Protein AF-A0A800C818-F1 (afdb_monomer)

Foldseek 3Di:
DLQVLLCVQQVDDPPDDSVVLWALPVQADQQPLAAQARGQNGWANNQRNDNVRGGTFPPDQCQWPLNVLVVLVFFFFFFAAPADGPDSNYVDTRRSNPGQQVNRVCSQAAQPHWDDDPVVRGTDDHFHQCCDLLHVRFPDLVQQVWFDPPDDNVRGRRHHYRPVLFADPPDAQECVRGDCDHNHAGQDQHNVSQACPPVRRTQCRVVSSVCSTTVDPDCPPVVLPDDPVQFDPDVVDGDHPCVQDDGPHQDRPRDDPDDDDD

Mean predicted aligned error: 8.57 Å

Sequence (262 aa):
DISTFITDTWGYTADSNPCTACHNPHSAERDSHADGDRGWPVSLPSGHTDTSTWRLWGDVAEERMKQYITDQGGTYQAPNADSGYEPDGSATQDGSNLTDYVTFCTDCHNSANTIYSNVLGRNLCTIDWDSEKHGGGAASDGAGNDLVSPYQDAQCGSYVLACTDCHEPHGSPNNFLVRKKVNNGTVAVTDNGGGAGPSGKHDREWLYLCGKCHSNLVNPHHSSGLGCGSCHIGDPMYRNCMDCHYHGNSDVDGVPYGEALF

Radius of gyration: 19.2 Å; Cα contacts (8 Å, |Δi|>4): 454; chains: 1; bounding box: 54×42×44 Å

pLDDT: mean 78.04, std 14.88, range [21.75, 96.62]

Secondary structure (DSSP, 8-state):
-HHHHHHHHH---TT--GGGGT--TTTPPP---BTTB----EE-GGGGG-TTS--EESSSGGGBHHHHHHHHT-B--PPB-SSSBTTT--S--SSTTSB-HHHHHHTTSSSS---EETTTTEEPPP--GGG-TTTTS---GGGTTTB-TTS-GGGTTTB---HHHHB-TTT-SSTT-B-SEETTEE----TTS-S-TTTT-TT-HHHHHHTTTBS--S-TTTTTT--HHHHEEETTEE--GGGTSSTT--S--SS-SS----

Structure (mmCIF, N/CA/C/O backbone):
data_AF-A0A800C818-F1
#
_entry.id   AF-A0A800C818-F1
#
loop_
_atom_site.group_PDB
_atom_site.id
_atom_site.type_symbol
_atom_site.label_atom_id
_atom_site.label_alt_id
_atom_site.label_comp_id
_atom_site.label_asym_id
_atom_site.label_entity_id
_atom_site.label_seq_id
_atom_site.pdbx_PDB_ins_code
_atom_site.Cartn_x
_atom_site.Cartn_y
_atom_site.Cartn_z
_atom_site.occupancy
_atom_site.B_iso_or_equiv
_atom_site.auth_seq_id
_atom_site.auth_comp_id
_atom_site.auth_asym_id
_atom_site.auth_atom_id
_atom_site.pdbx_PDB_model_num
ATOM 1 N N . ASP A 1 1 ? -7.017 -20.829 -4.910 1.00 80.06 1 ASP A N 1
ATOM 2 C CA . ASP A 1 1 ? -7.769 -19.635 -5.327 1.00 80.06 1 ASP A CA 1
ATOM 3 C C . ASP A 1 1 ? -7.993 -18.742 -4.120 1.00 80.06 1 ASP A C 1
ATOM 5 O O . ASP A 1 1 ? -8.084 -19.293 -3.025 1.00 80.06 1 ASP A O 1
ATOM 9 N N . ILE A 1 2 ? -8.106 -17.420 -4.289 1.00 77.94 2 ILE A N 1
ATOM 10 C CA . ILE A 1 2 ? -8.381 -16.512 -3.161 1.00 77.94 2 ILE A CA 1
ATOM 11 C C . ILE A 1 2 ? -9.707 -16.868 -2.483 1.00 77.94 2 ILE A C 1
ATOM 13 O O . ILE A 1 2 ? -9.750 -16.952 -1.263 1.00 77.94 2 ILE A O 1
ATOM 17 N N . SER A 1 3 ? -10.745 -17.214 -3.253 1.00 79.06 3 SER A N 1
ATOM 18 C CA . SER A 1 3 ? -12.030 -17.667 -2.711 1.00 79.06 3 SER A CA 1
ATOM 19 C C . SER A 1 3 ? -11.902 -18.937 -1.866 1.00 79.06 3 SER A C 1
ATOM 21 O O . SER A 1 3 ? -12.549 -19.052 -0.830 1.00 79.06 3 SER A O 1
ATOM 23 N N . THR A 1 4 ? -11.041 -19.877 -2.266 1.00 82.62 4 THR A N 1
ATOM 24 C CA . THR A 1 4 ? -10.742 -21.075 -1.462 1.00 82.62 4 THR A CA 1
ATOM 25 C C . THR A 1 4 ? -10.011 -20.702 -0.179 1.00 82.62 4 THR A C 1
ATOM 27 O O . THR A 1 4 ? -10.423 -21.121 0.894 1.00 82.62 4 THR A O 1
ATOM 30 N N . PHE A 1 5 ? -8.975 -19.864 -0.281 1.00 83.75 5 PHE A N 1
ATOM 31 C CA . PHE A 1 5 ? -8.192 -19.429 0.874 1.00 83.75 5 PHE A CA 1
ATOM 32 C C . PHE A 1 5 ? -9.078 -18.765 1.936 1.00 83.75 5 PHE A C 1
ATOM 34 O O . PHE A 1 5 ? -9.035 -19.156 3.099 1.00 83.75 5 PHE A O 1
ATOM 41 N N . ILE A 1 6 ? -9.938 -17.821 1.545 1.00 80.00 6 ILE A N 1
ATOM 42 C CA . ILE A 1 6 ? -10.819 -17.135 2.501 1.00 80.00 6 ILE A CA 1
ATOM 43 C C . ILE A 1 6 ? -11.883 -18.082 3.080 1.00 80.00 6 ILE A C 1
ATOM 45 O O . ILE A 1 6 ? -12.195 -17.995 4.264 1.00 80.00 6 ILE A O 1
ATOM 49 N N . THR A 1 7 ? -12.402 -19.023 2.282 1.00 80.38 7 THR A N 1
ATOM 50 C CA . THR A 1 7 ? -13.375 -20.040 2.726 1.00 80.38 7 THR A CA 1
ATOM 51 C C . THR A 1 7 ? -12.793 -20.919 3.822 1.00 80.38 7 THR A C 1
ATOM 53 O O . THR A 1 7 ? -13.391 -21.050 4.889 1.00 80.38 7 THR A O 1
ATOM 56 N N . ASP A 1 8 ? -11.601 -21.461 3.585 1.00 81.00 8 ASP A N 1
ATOM 57 C CA . ASP A 1 8 ? -10.948 -22.379 4.514 1.00 81.00 8 ASP A CA 1
ATOM 58 C C . ASP A 1 8 ? -10.450 -21.663 5.780 1.00 81.00 8 ASP A C 1
ATOM 60 O O . ASP A 1 8 ? -10.399 -22.270 6.850 1.00 81.00 8 ASP A O 1
ATOM 64 N N . THR A 1 9 ? -10.108 -20.373 5.676 1.00 76.56 9 THR A N 1
ATOM 65 C CA . THR A 1 9 ? -9.526 -19.603 6.788 1.00 76.56 9 THR A CA 1
ATOM 66 C C . THR A 1 9 ? -10.590 -18.957 7.679 1.00 76.56 9 THR A C 1
ATOM 68 O O . THR A 1 9 ? -10.473 -18.999 8.903 1.00 76.56 9 THR A O 1
ATOM 71 N N . TRP A 1 10 ? -11.638 -18.373 7.090 1.00 77.19 10 TRP A N 1
ATOM 72 C CA . TRP A 1 10 ? -12.614 -17.543 7.815 1.00 77.19 10 TRP A CA 1
ATOM 73 C C . TRP A 1 10 ? -14.061 -18.019 7.677 1.00 77.19 10 TRP A C 1
ATOM 75 O O . 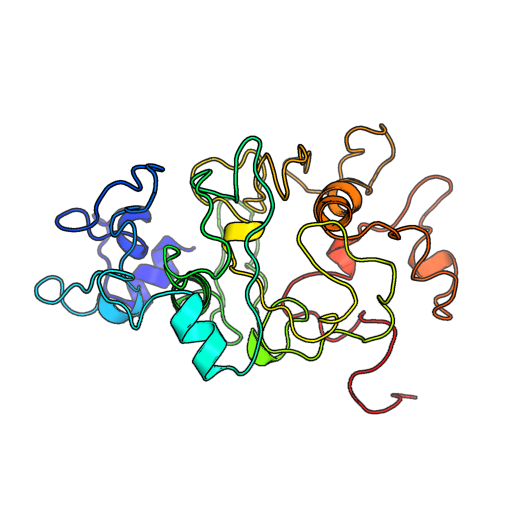TRP A 1 10 ? -14.976 -17.347 8.142 1.00 77.19 10 TRP A O 1
ATOM 85 N N . GLY A 1 11 ? -14.289 -19.189 7.075 1.00 71.06 11 GLY A N 1
ATOM 86 C CA . GLY A 1 11 ? -15.616 -19.805 7.024 1.00 71.06 11 GLY A CA 1
ATOM 87 C C . GLY A 1 11 ? -16.572 -19.149 6.028 1.00 71.06 11 GLY A C 1
ATOM 88 O O . GLY A 1 11 ? -17.790 -19.223 6.201 1.00 71.06 11 GLY A O 1
ATOM 89 N N . TYR A 1 12 ? -16.036 -18.515 4.983 1.00 75.25 12 TYR A N 1
ATOM 90 C CA . TYR A 1 12 ? -16.846 -18.012 3.877 1.00 75.25 12 TYR A CA 1
ATOM 91 C C . TYR A 1 12 ? -17.610 -19.140 3.173 1.00 75.25 12 TYR A C 1
ATOM 93 O O . TYR A 1 12 ? -17.165 -20.282 3.108 1.00 75.25 12 TYR A O 1
ATOM 101 N N . THR A 1 13 ? -18.795 -18.827 2.656 1.00 71.62 13 THR A N 1
ATOM 102 C CA . THR A 1 13 ? -19.655 -19.806 1.974 1.00 71.62 13 THR A CA 1
ATOM 103 C C . THR A 1 13 ? -19.543 -19.663 0.460 1.00 71.62 13 THR A C 1
ATOM 105 O O . THR A 1 13 ? -19.017 -18.672 -0.042 1.00 71.62 13 THR A O 1
ATOM 108 N N . ALA A 1 14 ? -20.101 -20.614 -0.293 1.00 70.62 14 ALA A N 1
ATOM 109 C CA . ALA A 1 14 ? -20.191 -20.498 -1.751 1.00 70.62 14 ALA A CA 1
ATOM 110 C C . ALA A 1 14 ? -21.003 -19.270 -2.221 1.00 70.62 14 ALA A C 1
ATOM 112 O O . ALA A 1 14 ? -20.828 -18.829 -3.354 1.00 70.62 14 ALA A O 1
ATOM 113 N N . ASP A 1 15 ? -21.854 -18.711 -1.353 1.00 71.06 15 ASP A N 1
ATOM 114 C CA . ASP A 1 15 ? -22.639 -17.502 -1.625 1.00 71.06 15 ASP A CA 1
ATOM 115 C C . ASP A 1 15 ? -21.875 -16.207 -1.286 1.00 71.06 15 ASP A C 1
ATOM 117 O O . ASP A 1 15 ? -22.369 -15.100 -1.510 1.00 71.06 15 ASP A O 1
ATOM 121 N N . SER A 1 16 ? -20.666 -16.318 -0.732 1.00 74.19 16 SER A N 1
ATOM 122 C CA . SER A 1 16 ? -19.841 -15.179 -0.349 1.00 74.19 16 SER A CA 1
ATOM 123 C C . SER A 1 16 ? -19.053 -14.621 -1.537 1.00 74.19 16 SER A C 1
ATOM 125 O O . SER A 1 16 ? -18.428 -15.349 -2.305 1.00 74.19 16 SER A O 1
ATOM 127 N N . ASN A 1 17 ? -19.059 -13.297 -1.680 1.00 76.38 17 ASN A N 1
ATOM 128 C CA . ASN A 1 17 ? -18.280 -12.585 -2.693 1.00 76.38 17 ASN A CA 1
ATOM 129 C C . ASN A 1 17 ? -16.863 -12.314 -2.151 1.00 76.38 17 ASN A C 1
ATOM 131 O O . ASN A 1 17 ? -16.764 -11.851 -1.023 1.00 76.38 17 ASN A O 1
ATOM 135 N N . PRO A 1 18 ? -15.773 -12.489 -2.921 1.00 76.69 18 PRO A N 1
ATOM 136 C CA . PRO A 1 18 ? -14.425 -12.075 -2.515 1.00 76.69 18 PRO A CA 1
ATOM 137 C C . PRO A 1 18 ? -14.318 -10.679 -1.883 1.00 76.69 18 PRO A C 1
ATOM 139 O O . PRO A 1 18 ? -13.493 -10.485 -0.998 1.00 76.69 18 PRO A O 1
ATOM 142 N N . CYS A 1 19 ? -15.172 -9.720 -2.265 1.00 82.00 19 CYS A N 1
ATOM 143 C CA . CYS A 1 19 ? -15.205 -8.401 -1.625 1.00 82.00 19 CYS A CA 1
ATOM 144 C C . CYS A 1 19 ? -15.497 -8.467 -0.119 1.00 82.00 19 CYS A C 1
ATOM 146 O O . CYS A 1 19 ? -15.008 -7.620 0.623 1.00 82.00 19 CYS A O 1
ATOM 148 N N . THR A 1 20 ? -16.268 -9.451 0.355 1.00 81.50 20 THR A N 1
ATOM 149 C CA . THR A 1 20 ? -16.597 -9.554 1.780 1.00 81.50 20 THR A CA 1
ATOM 150 C C . THR A 1 20 ? -15.386 -9.908 2.631 1.00 81.50 20 THR A C 1
ATOM 152 O O . THR A 1 20 ? -15.346 -9.514 3.786 1.00 81.50 20 THR A O 1
ATOM 155 N N . ALA A 1 21 ? -14.355 -10.533 2.046 1.00 80.88 21 ALA A N 1
ATOM 156 C CA . ALA A 1 21 ? -13.085 -10.784 2.732 1.00 80.88 21 ALA A CA 1
ATOM 157 C C . ALA A 1 21 ? -12.386 -9.498 3.193 1.00 80.88 21 ALA A C 1
ATOM 159 O O . ALA A 1 21 ? -11.647 -9.523 4.168 1.00 80.88 21 ALA A O 1
ATOM 160 N N . CYS A 1 22 ? -12.636 -8.379 2.514 1.00 85.88 22 CYS A N 1
ATOM 161 C CA . CYS A 1 22 ? -12.042 -7.082 2.831 1.00 85.88 22 CYS A CA 1
ATOM 162 C C . CYS A 1 22 ? -13.053 -6.104 3.445 1.00 85.88 22 CYS A C 1
ATOM 164 O O . CYS A 1 22 ? -12.663 -5.164 4.137 1.00 85.88 22 CYS A O 1
ATOM 166 N N . HIS A 1 23 ? -14.347 -6.312 3.188 1.00 86.75 23 HIS A N 1
ATOM 167 C CA . HIS A 1 23 ? -15.412 -5.363 3.491 1.00 86.75 23 HIS A CA 1
ATOM 168 C C . HIS A 1 23 ? -16.566 -6.024 4.239 1.00 86.75 23 HIS A C 1
ATOM 170 O O . HIS A 1 23 ? -17.157 -6.989 3.759 1.00 86.75 23 HIS A O 1
ATOM 176 N N . ASN A 1 24 ? -16.999 -5.409 5.334 1.00 84.00 24 ASN A N 1
ATOM 177 C CA . ASN A 1 24 ? -18.297 -5.703 5.923 1.00 84.00 24 ASN A CA 1
ATOM 178 C C . ASN A 1 24 ? -19.397 -4.968 5.116 1.00 84.00 24 ASN A C 1
ATOM 180 O O . ASN A 1 24 ? -19.527 -3.757 5.258 1.00 84.00 24 ASN A O 1
ATOM 184 N N . PRO A 1 25 ? -20.234 -5.641 4.303 1.00 78.38 25 PRO A N 1
ATOM 185 C CA . PRO A 1 25 ? -21.258 -5.004 3.475 1.00 78.38 25 PRO A CA 1
ATOM 186 C C . PRO A 1 25 ? -22.381 -4.314 4.269 1.00 78.38 25 PRO A C 1
ATOM 188 O O . PRO A 1 25 ? -23.174 -3.594 3.666 1.00 78.38 25 PRO A O 1
ATOM 191 N N . HIS A 1 26 ? -22.488 -4.535 5.584 1.00 77.50 26 HIS A N 1
ATOM 192 C CA . HIS A 1 26 ? -23.482 -3.872 6.433 1.00 77.50 26 HIS A CA 1
ATOM 193 C C . HIS A 1 26 ? -22.940 -2.640 7.163 1.00 77.50 26 HIS A C 1
ATOM 195 O O . HIS A 1 26 ? -23.738 -1.788 7.550 1.00 77.50 26 HIS A O 1
ATOM 201 N N . SER A 1 27 ? -21.622 -2.555 7.357 1.00 80.31 27 SER A N 1
ATOM 202 C CA . SER A 1 27 ? -21.014 -1.542 8.228 1.00 80.31 27 SER A CA 1
ATOM 203 C C . SER A 1 27 ? -19.870 -0.767 7.583 1.00 80.31 27 SER A C 1
ATOM 205 O O . SER A 1 27 ? -19.582 0.332 8.037 1.00 80.31 27 SER A O 1
ATOM 207 N N . ALA A 1 28 ? -19.193 -1.327 6.576 1.00 83.25 28 ALA A N 1
ATOM 208 C CA . ALA A 1 28 ? -18.096 -0.641 5.910 1.00 83.25 28 ALA A CA 1
ATOM 209 C C . ALA A 1 28 ? -18.639 0.585 5.181 1.00 83.25 28 ALA A C 1
ATOM 211 O O . ALA A 1 28 ? -19.633 0.521 4.449 1.00 83.25 28 ALA A O 1
ATOM 212 N N . GLU A 1 29 ? -17.975 1.707 5.394 1.00 81.00 29 GLU A N 1
ATOM 213 C CA . GLU A 1 29 ? -18.366 2.974 4.806 1.00 81.00 29 GLU A CA 1
ATOM 214 C C . GLU A 1 29 ? -17.591 3.214 3.516 1.00 81.00 29 GLU A C 1
ATOM 216 O O . GLU A 1 29 ? -16.516 2.668 3.278 1.00 81.00 29 GLU A O 1
ATOM 221 N N . ARG A 1 30 ? -18.137 4.047 2.636 1.00 76.44 30 ARG A N 1
ATOM 222 C CA . ARG A 1 30 ? -17.385 4.472 1.459 1.00 76.44 30 ARG A CA 1
ATOM 223 C C . ARG A 1 30 ? -16.189 5.315 1.915 1.00 76.44 30 ARG A C 1
ATOM 225 O O . ARG A 1 30 ? -16.390 6.269 2.659 1.00 76.44 30 ARG A O 1
ATOM 232 N N . ASP A 1 31 ? -15.011 5.071 1.335 1.00 75.69 31 ASP A N 1
ATOM 233 C CA . ASP A 1 31 ? -13.938 6.068 1.366 1.00 75.69 31 ASP A CA 1
ATOM 234 C C . ASP A 1 31 ? -14.378 7.303 0.575 1.00 75.69 31 ASP A C 1
ATOM 236 O O . ASP A 1 31 ? -14.519 7.291 -0.658 1.00 75.69 31 ASP A O 1
ATOM 240 N N . SER A 1 32 ? -14.728 8.348 1.318 1.00 66.31 32 SER A N 1
ATOM 241 C CA . SER A 1 32 ? -15.288 9.571 0.763 1.00 66.31 32 SER A CA 1
ATOM 242 C C . SER A 1 32 ? -14.253 10.331 -0.074 1.00 66.31 32 SER A C 1
ATOM 244 O O . SER A 1 32 ? -14.651 11.116 -0.941 1.00 66.31 32 SER A O 1
ATOM 246 N N . HIS A 1 33 ? -12.954 10.076 0.157 1.00 66.12 33 HIS A N 1
ATOM 247 C CA . HIS A 1 33 ? -11.835 10.912 -0.280 1.00 66.12 33 HIS A CA 1
ATOM 248 C C . HIS A 1 33 ? -12.074 12.407 0.007 1.00 66.12 33 HIS A C 1
ATOM 250 O O . HIS A 1 33 ? -11.658 13.265 -0.769 1.00 66.12 33 HIS A O 1
ATOM 256 N N . ALA A 1 34 ? -12.810 12.716 1.078 1.00 63.88 34 ALA A N 1
ATOM 257 C CA . ALA A 1 34 ? -13.030 14.070 1.558 1.00 63.88 34 ALA A CA 1
ATOM 258 C C . ALA A 1 34 ? -12.023 14.407 2.664 1.00 63.88 34 ALA A C 1
ATOM 260 O O . ALA A 1 34 ? -11.611 13.535 3.430 1.00 63.88 34 ALA A O 1
ATOM 261 N N . ASP A 1 35 ? -11.665 15.688 2.757 1.00 62.78 35 ASP A N 1
ATOM 262 C CA . ASP A 1 35 ? -10.691 16.185 3.727 1.00 62.78 35 ASP A CA 1
ATOM 263 C C . ASP A 1 35 ? -11.036 15.758 5.165 1.00 62.78 35 ASP A C 1
ATOM 265 O O . ASP A 1 35 ? -12.041 16.187 5.737 1.00 62.78 35 ASP A O 1
ATOM 269 N N . GLY A 1 36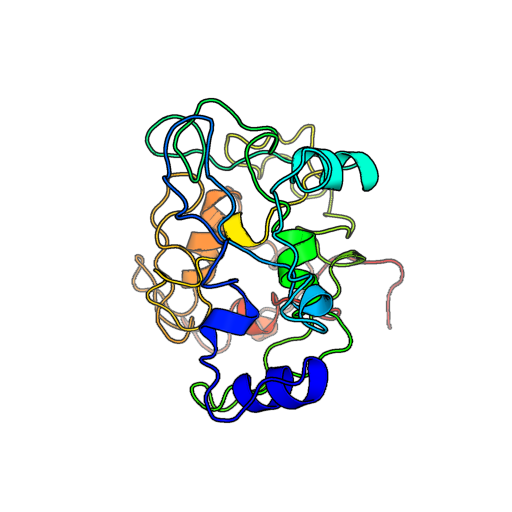 ? -10.157 14.954 5.770 1.00 60.53 36 GLY A N 1
ATOM 270 C CA . GLY A 1 36 ? -10.144 14.678 7.209 1.00 60.53 36 GLY A CA 1
ATOM 271 C C . GLY A 1 36 ? -11.088 13.581 7.713 1.00 60.53 36 GLY A C 1
ATOM 272 O O . GLY A 1 36 ? -10.931 13.175 8.862 1.00 60.53 36 GLY A O 1
ATOM 273 N N . ASP A 1 37 ? -12.004 13.066 6.889 1.00 65.62 37 ASP A N 1
ATOM 274 C CA . ASP A 1 37 ? -12.846 11.913 7.236 1.00 65.62 37 ASP A CA 1
ATOM 275 C C . ASP A 1 37 ? -13.013 10.969 6.042 1.00 65.62 37 ASP A C 1
ATOM 277 O O . ASP A 1 37 ? -13.797 11.197 5.115 1.00 65.62 37 ASP A O 1
ATOM 281 N N . ARG A 1 38 ? -12.240 9.885 6.080 1.00 71.06 38 ARG A N 1
ATOM 282 C CA . ARG A 1 38 ? -12.189 8.864 5.033 1.00 71.06 38 ARG A CA 1
ATOM 283 C C . ARG A 1 38 ? -13.128 7.690 5.303 1.00 71.06 38 ARG A C 1
ATOM 285 O O . ARG A 1 38 ? -13.116 6.732 4.534 1.00 71.06 38 ARG A O 1
ATOM 292 N N . GLY A 1 39 ? -13.944 7.763 6.358 1.00 74.88 39 GLY A N 1
ATOM 293 C CA . GLY A 1 39 ? -14.778 6.652 6.804 1.00 74.88 39 GLY A CA 1
ATOM 294 C C . GLY A 1 39 ? -13.969 5.381 7.079 1.00 74.88 39 GLY A C 1
ATOM 295 O O . GLY A 1 39 ? -12.740 5.402 7.187 1.00 74.88 39 GLY A O 1
ATOM 296 N N . TRP A 1 40 ? -14.679 4.255 7.160 1.00 82.50 40 TRP A N 1
ATOM 297 C CA . TRP A 1 40 ? -14.134 2.945 7.538 1.00 82.50 40 TRP A CA 1
ATOM 298 C C . TRP A 1 40 ? -14.331 1.939 6.404 1.00 82.50 40 TRP A C 1
ATOM 300 O O . TRP A 1 40 ? -15.258 1.123 6.440 1.00 82.50 40 TRP A O 1
ATOM 310 N N . PRO A 1 41 ? -13.508 2.010 5.345 1.00 83.69 41 PRO A N 1
ATOM 311 C CA . PRO A 1 41 ? -13.766 1.239 4.142 1.00 83.69 41 PRO A CA 1
ATOM 312 C C . PRO A 1 41 ? -13.506 -0.245 4.314 1.00 83.69 41 PRO A C 1
ATOM 314 O O . PRO A 1 41 ? -14.011 -1.020 3.514 1.00 83.69 41 PRO A O 1
ATOM 317 N N . VAL A 1 42 ? -12.743 -0.666 5.318 1.00 90.69 42 VAL A N 1
ATOM 318 C CA . VAL A 1 42 ? -12.283 -2.049 5.444 1.00 90.69 42 VAL A CA 1
ATOM 319 C C . VAL A 1 42 ? -12.657 -2.660 6.787 1.00 90.69 42 VAL A C 1
ATOM 321 O O . VAL A 1 42 ? -12.975 -1.976 7.756 1.00 90.69 42 VAL A O 1
ATOM 324 N N . SER A 1 43 ? -12.626 -3.984 6.822 1.00 89.12 43 SER A N 1
ATOM 325 C CA . SER A 1 43 ? -12.812 -4.811 8.013 1.00 89.12 43 SER A CA 1
ATOM 326 C C . SER A 1 43 ? -11.700 -5.846 8.051 1.00 89.12 43 SER A C 1
ATOM 328 O O . SER A 1 43 ? -11.462 -6.482 7.023 1.00 89.12 43 SER A O 1
ATOM 330 N N . LEU A 1 44 ? -11.049 -6.037 9.199 1.00 88.56 44 LEU A N 1
ATOM 331 C CA . LEU A 1 44 ? -9.921 -6.966 9.314 1.00 88.56 44 LEU A CA 1
ATOM 332 C C . LEU A 1 44 ? -10.340 -8.411 9.012 1.00 88.56 44 LEU A C 1
ATOM 334 O O . LEU A 1 44 ? -11.187 -8.918 9.750 1.00 88.56 44 LEU A O 1
ATOM 338 N N . PRO A 1 45 ? -9.738 -9.086 8.017 1.00 83.56 45 PRO A N 1
ATOM 339 C CA . PRO A 1 45 ? -10.087 -10.452 7.620 1.00 83.56 45 PRO A CA 1
ATOM 340 C C . PRO A 1 45 ? -10.124 -11.482 8.767 1.00 83.56 45 PRO A C 1
ATOM 342 O O . PRO A 1 45 ? -11.063 -12.266 8.885 1.00 83.56 45 PRO A O 1
ATOM 345 N N . SER A 1 46 ? -9.164 -11.455 9.688 1.00 82.50 46 SER A N 1
ATOM 346 C CA . SER A 1 46 ? -9.124 -12.317 10.881 1.00 82.50 46 SER A CA 1
ATOM 347 C C . SER A 1 46 ? -10.265 -12.052 11.867 1.00 82.50 46 SER A C 1
ATOM 349 O O . SER A 1 46 ? -10.650 -12.936 12.637 1.00 82.50 46 SER A O 1
ATOM 351 N N . GLY A 1 47 ? -10.871 -10.865 11.815 1.00 80.06 47 GLY A N 1
ATOM 352 C CA . GLY A 1 47 ? -12.056 -10.491 12.586 1.00 80.06 47 GLY A CA 1
ATOM 353 C C . GLY A 1 47 ? -13.367 -11.056 12.031 1.00 80.06 47 GLY A C 1
ATOM 354 O O . GLY A 1 47 ? -14.434 -10.705 12.530 1.00 80.06 47 GLY A O 1
ATOM 355 N N . HIS A 1 48 ? -13.320 -11.889 10.984 1.00 77.88 48 HIS A N 1
ATOM 356 C CA . HIS A 1 48 ? -14.500 -12.353 10.236 1.00 77.88 48 HIS A CA 1
ATOM 357 C C . HIS A 1 48 ? -15.104 -13.661 10.753 1.00 77.88 48 HIS A C 1
ATOM 359 O O . HIS A 1 48 ? -16.064 -14.169 10.184 1.00 77.88 48 HIS A O 1
ATOM 365 N N . THR A 1 49 ? -14.574 -14.194 11.852 1.00 71.38 49 THR A N 1
ATOM 366 C CA . THR A 1 49 ? -15.013 -15.471 12.438 1.00 71.38 49 THR A CA 1
ATOM 367 C C . THR A 1 49 ? -16.458 -15.462 12.950 1.00 71.38 49 THR A C 1
ATOM 369 O O . THR A 1 49 ? -17.089 -16.516 12.999 1.00 71.38 49 THR A O 1
ATOM 372 N N . ASP A 1 50 ? -17.004 -14.292 13.295 1.00 71.50 50 ASP A N 1
ATOM 373 C CA . ASP A 1 50 ? -18.406 -14.121 13.674 1.00 71.50 50 ASP A CA 1
ATOM 374 C C . ASP A 1 50 ? -18.992 -12.864 13.010 1.00 71.50 50 ASP A C 1
ATOM 376 O O . ASP A 1 50 ? -18.630 -11.725 13.310 1.00 71.50 50 ASP A O 1
ATOM 380 N N . THR A 1 51 ? -19.949 -13.088 12.104 1.00 66.81 51 THR A N 1
ATOM 381 C CA . THR A 1 51 ? -20.672 -12.036 11.366 1.00 66.81 51 THR A CA 1
ATOM 382 C C . THR A 1 51 ? -21.437 -11.052 12.259 1.00 66.81 51 THR A C 1
ATOM 384 O O . THR A 1 51 ? -21.779 -9.961 11.805 1.00 66.81 51 THR A O 1
ATOM 387 N N . SER A 1 52 ? -2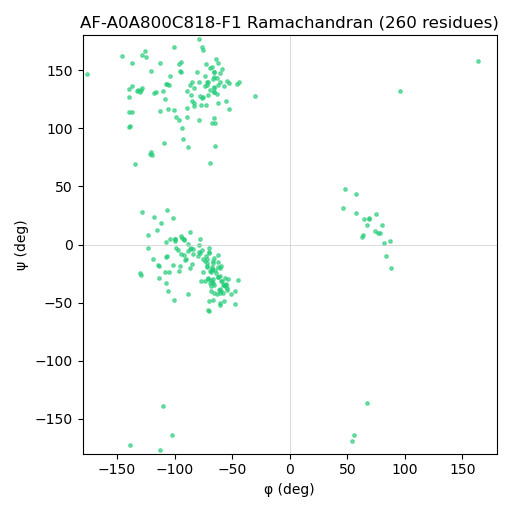1.707 -11.405 13.521 1.00 67.19 52 SER A N 1
ATOM 388 C CA . SER A 1 52 ? -22.331 -10.521 14.511 1.00 67.19 52 SER A CA 1
ATOM 389 C C . SER A 1 52 ? -21.331 -9.611 15.233 1.00 67.19 52 SER A C 1
ATOM 391 O O . SER A 1 52 ? -21.736 -8.593 15.794 1.00 67.19 52 SER A O 1
ATOM 393 N N . THR A 1 53 ? -20.033 -9.927 15.176 1.00 71.62 53 THR A N 1
ATOM 394 C CA . THR A 1 53 ? -18.938 -9.153 15.791 1.00 71.62 53 THR A CA 1
ATOM 395 C C . THR A 1 53 ? -17.958 -8.618 14.753 1.00 71.62 53 THR A C 1
ATOM 397 O O . THR A 1 53 ? -16.784 -8.390 15.043 1.00 71.62 53 THR A O 1
ATOM 400 N N . TRP A 1 54 ? -18.427 -8.474 13.519 1.00 78.44 54 TRP A N 1
ATOM 401 C CA . TRP A 1 54 ? -17.586 -8.223 12.366 1.00 78.44 54 TRP A CA 1
ATOM 402 C C . TRP A 1 54 ? -16.944 -6.833 12.457 1.00 78.44 54 TRP A C 1
ATOM 404 O O . TRP A 1 54 ? -17.620 -5.814 12.286 1.00 78.44 54 TRP A O 1
ATOM 414 N N . ARG A 1 55 ? -15.649 -6.797 12.795 1.00 79.94 55 ARG A N 1
ATOM 415 C CA . ARG A 1 55 ? -14.957 -5.564 13.188 1.00 79.94 55 ARG A CA 1
ATOM 416 C C . ARG A 1 55 ? -14.614 -4.710 11.974 1.00 79.94 55 ARG A C 1
ATOM 418 O O . ARG A 1 55 ? -13.992 -5.200 11.030 1.00 79.94 55 ARG A O 1
ATOM 425 N N . LEU A 1 56 ? -15.003 -3.438 12.016 1.00 89.19 56 LEU A N 1
ATOM 426 C CA . LEU A 1 56 ? -14.431 -2.430 11.131 1.00 89.19 56 LEU A CA 1
ATOM 427 C C . LEU A 1 56 ? -12.944 -2.260 11.449 1.00 89.19 56 LEU A C 1
ATOM 429 O O . LEU A 1 56 ? -12.464 -2.705 12.491 1.00 89.19 56 LEU A O 1
ATOM 433 N N . TRP A 1 57 ? -12.200 -1.722 10.494 1.00 91.94 57 TRP A N 1
ATOM 434 C CA . TRP A 1 57 ? -10.793 -1.436 10.691 1.00 91.94 57 TRP A CA 1
ATOM 435 C C . TRP A 1 57 ? -10.457 -0.036 10.212 1.00 91.94 57 TRP A C 1
ATOM 437 O O . TRP A 1 57 ? -10.829 0.401 9.116 1.00 91.94 57 TRP A O 1
ATOM 447 N N . GLY A 1 58 ? -9.740 0.662 11.074 1.00 90.31 58 GLY A N 1
ATOM 448 C CA . GLY A 1 58 ? -9.585 2.091 11.025 1.00 90.31 58 GLY A CA 1
ATOM 449 C C . GLY A 1 58 ? -10.701 2.821 11.759 1.00 90.31 58 GLY A C 1
ATOM 450 O O . GLY A 1 58 ? -10.676 4.028 11.716 1.00 90.31 58 GLY A O 1
ATOM 451 N N . ASP A 1 59 ? -11.683 2.227 12.427 1.00 88.62 59 ASP A N 1
ATOM 452 C CA . ASP A 1 59 ? -12.765 3.027 13.043 1.00 88.62 59 ASP A CA 1
ATOM 453 C C . ASP A 1 59 ? -12.381 3.695 14.371 1.00 88.62 59 ASP A C 1
ATOM 455 O O . ASP A 1 59 ? -13.101 4.561 14.875 1.00 88.62 59 ASP A O 1
ATOM 459 N N . VAL A 1 60 ? -11.190 3.391 14.889 1.00 89.50 60 VAL A N 1
ATOM 460 C CA . VAL A 1 60 ? -10.617 4.018 16.089 1.00 89.50 60 VAL A CA 1
ATOM 461 C C . VAL A 1 60 ? -9.224 4.604 15.834 1.00 89.50 60 VAL A C 1
ATOM 463 O O . VAL A 1 60 ? -8.602 4.379 14.794 1.00 89.50 60 VAL A O 1
ATOM 466 N N . ALA A 1 61 ? -8.735 5.426 16.767 1.00 90.19 61 ALA A N 1
ATOM 467 C CA . ALA A 1 61 ? -7.464 6.140 16.617 1.00 90.19 61 ALA A CA 1
ATOM 468 C C . ALA A 1 61 ? -6.255 5.193 16.597 1.00 90.19 61 ALA A C 1
ATOM 470 O O . ALA A 1 61 ? -5.252 5.484 15.947 1.00 90.19 61 ALA A O 1
ATOM 471 N N . GLU A 1 62 ? -6.372 4.056 17.278 1.00 93.44 62 GLU A N 1
ATOM 472 C CA . GLU A 1 62 ? -5.336 3.037 17.391 1.00 93.44 62 GLU A CA 1
ATOM 473 C C . GLU A 1 62 ? -5.127 2.249 16.091 1.00 93.44 62 GLU A C 1
ATOM 475 O O . GLU A 1 62 ? -4.095 1.617 15.909 1.00 93.44 62 GLU A O 1
ATOM 480 N N . GLU A 1 63 ? -6.079 2.328 15.164 1.00 94.12 63 GLU A N 1
ATOM 481 C CA . GLU A 1 63 ? -6.062 1.629 13.874 1.00 94.12 63 GLU A CA 1
ATOM 482 C C . GLU A 1 63 ? -5.654 2.572 12.729 1.00 94.12 63 GLU A C 1
ATOM 484 O O . GLU A 1 63 ? -5.989 2.376 11.556 1.00 94.12 63 GLU A O 1
ATOM 489 N N . ARG A 1 64 ? -4.954 3.656 13.080 1.00 93.50 64 ARG A N 1
ATOM 490 C CA . ARG A 1 64 ? -4.377 4.621 12.143 1.00 93.50 64 ARG A CA 1
ATOM 491 C C . ARG A 1 64 ? -2.938 4.280 11.835 1.00 93.50 64 ARG A C 1
ATOM 493 O O . ARG A 1 64 ? -2.184 3.901 12.728 1.00 93.50 64 ARG A O 1
ATOM 500 N N . MET A 1 65 ? -2.514 4.594 10.615 1.00 94.38 65 MET A N 1
ATOM 501 C CA . MET A 1 65 ? -1.118 4.475 10.200 1.00 94.38 65 MET A CA 1
ATOM 502 C C . MET A 1 65 ? -0.178 5.258 11.132 1.00 94.38 65 MET A C 1
ATOM 504 O O . MET A 1 65 ? 0.923 4.805 11.434 1.00 94.38 65 MET A O 1
ATOM 508 N N . LYS A 1 66 ? -0.634 6.401 11.666 1.00 94.94 66 LYS A N 1
ATOM 509 C CA . LYS A 1 66 ? 0.108 7.154 12.687 1.00 94.94 66 LYS A CA 1
ATOM 510 C C . LYS A 1 66 ? 0.350 6.365 13.977 1.00 94.94 66 LYS A C 1
ATOM 512 O O . LYS A 1 66 ? 1.430 6.476 14.557 1.00 94.94 66 LYS A O 1
ATOM 517 N N . GLN A 1 67 ? -0.648 5.626 14.461 1.00 96.62 67 GLN A N 1
ATOM 518 C CA . GLN A 1 67 ? -0.467 4.819 15.665 1.00 96.62 67 GLN A CA 1
ATOM 519 C C . GLN A 1 67 ? 0.456 3.643 15.362 1.00 96.62 67 GLN A C 1
ATOM 521 O O . GLN A 1 67 ? 1.457 3.484 16.055 1.00 96.62 67 GLN A O 1
ATOM 526 N N . TYR A 1 68 ? 0.185 2.914 14.274 1.00 96.00 68 TYR A N 1
ATOM 527 C CA . TYR A 1 68 ? 1.024 1.811 13.809 1.00 96.00 68 TYR A CA 1
ATOM 528 C C . TYR A 1 68 ? 2.502 2.208 13.773 1.00 96.00 68 TYR A C 1
ATOM 530 O O . TYR A 1 68 ? 3.349 1.557 14.381 1.00 96.00 68 TYR A O 1
ATOM 538 N N . ILE A 1 69 ? 2.821 3.336 13.133 1.00 95.06 69 ILE A N 1
ATOM 539 C CA . ILE A 1 69 ? 4.214 3.746 12.981 1.00 95.06 69 ILE A CA 1
ATOM 540 C C . ILE A 1 69 ? 4.860 4.216 14.288 1.00 95.06 69 ILE A C 1
ATOM 542 O O . ILE A 1 69 ? 6.064 4.044 14.477 1.00 95.06 69 ILE A O 1
ATOM 546 N N . THR A 1 70 ? 4.060 4.776 15.201 1.00 94.06 70 THR A N 1
ATOM 547 C CA . THR A 1 70 ? 4.513 5.134 16.551 1.00 94.06 70 THR A CA 1
ATOM 548 C C . THR A 1 70 ? 4.931 3.881 17.316 1.00 94.06 70 THR A C 1
ATOM 550 O O . THR A 1 70 ? 5.981 3.887 17.958 1.00 94.06 70 THR A O 1
ATOM 553 N N . ASP A 1 71 ? 4.158 2.801 17.200 1.00 93.88 71 ASP A N 1
ATOM 554 C CA . ASP A 1 71 ? 4.437 1.528 17.869 1.00 93.88 71 ASP A CA 1
ATOM 555 C C . ASP A 1 71 ? 5.672 0.825 17.281 1.00 93.88 71 ASP A C 1
ATOM 557 O O . ASP A 1 71 ? 6.441 0.213 18.022 1.00 93.88 71 ASP A O 1
ATOM 561 N N . GLN A 1 72 ? 5.909 0.973 15.973 1.00 89.88 72 GLN A N 1
ATOM 562 C CA . GLN A 1 72 ? 7.102 0.447 15.290 1.00 89.88 72 GLN A CA 1
ATOM 563 C C . GLN A 1 72 ? 8.359 1.319 15.468 1.00 89.88 72 GLN A C 1
ATOM 565 O O . GLN A 1 72 ? 9.455 0.911 15.092 1.00 89.88 72 GLN A O 1
ATOM 570 N N . GLY A 1 73 ? 8.235 2.528 16.028 1.00 89.56 73 GLY A N 1
ATOM 571 C CA . GLY A 1 73 ? 9.359 3.456 16.189 1.00 89.56 73 GLY A CA 1
ATOM 572 C C . GLY A 1 73 ? 9.898 4.040 14.875 1.00 89.56 73 GLY A C 1
ATOM 573 O O . GLY A 1 73 ? 11.056 4.457 14.829 1.00 89.56 73 GLY A O 1
ATOM 574 N N . GLY A 1 74 ? 9.083 4.069 13.818 1.00 89.81 74 GLY A N 1
ATOM 575 C CA . GLY A 1 74 ? 9.455 4.605 12.505 1.00 89.81 74 GLY A CA 1
ATOM 576 C C . GLY A 1 74 ? 8.886 5.999 12.229 1.00 89.81 74 GLY A C 1
ATOM 577 O O . GLY A 1 74 ? 8.425 6.711 13.123 1.00 89.81 74 GLY A O 1
ATOM 578 N N . THR A 1 75 ? 8.897 6.403 10.960 1.00 92.94 75 THR A N 1
ATOM 579 C CA . THR A 1 75 ? 8.228 7.615 10.466 1.00 92.94 75 THR A CA 1
ATOM 580 C C . THR A 1 75 ? 7.339 7.275 9.277 1.00 92.94 75 THR A C 1
ATOM 582 O O . THR A 1 75 ? 7.768 6.601 8.348 1.00 92.94 75 THR A O 1
ATOM 585 N N . TYR A 1 76 ? 6.113 7.792 9.274 1.00 95.38 76 TYR A N 1
ATOM 586 C CA . TYR A 1 76 ? 5.246 7.764 8.102 1.00 95.38 76 TYR A CA 1
ATOM 587 C C . TYR A 1 76 ? 5.157 9.168 7.502 1.00 95.38 76 TYR A C 1
ATOM 589 O O . TYR A 1 76 ? 5.041 10.160 8.226 1.00 95.38 76 TYR A O 1
ATOM 597 N N . GLN A 1 77 ? 5.210 9.239 6.176 1.00 95.38 77 GLN A N 1
ATOM 598 C CA . GLN A 1 77 ? 5.038 10.462 5.406 1.00 95.38 77 GLN A CA 1
ATOM 599 C C . GLN A 1 77 ? 4.209 10.129 4.170 1.00 95.38 77 GLN A C 1
ATOM 601 O O . GLN A 1 77 ? 4.664 9.405 3.282 1.00 95.38 77 GLN A O 1
ATOM 606 N N . ALA A 1 78 ? 3.004 10.689 4.108 1.00 95.25 78 ALA A N 1
ATOM 607 C CA . ALA A 1 78 ? 2.132 10.532 2.958 1.00 95.25 78 ALA A CA 1
ATOM 608 C C . ALA A 1 78 ? 2.800 11.108 1.690 1.00 95.25 78 ALA A C 1
ATOM 610 O O . ALA A 1 78 ? 3.421 12.180 1.772 1.00 95.25 78 ALA A O 1
ATOM 611 N N . PRO A 1 79 ? 2.668 10.447 0.523 1.00 95.56 79 PRO A N 1
ATOM 612 C CA . PRO A 1 79 ? 3.134 10.990 -0.753 1.00 95.56 79 PRO A CA 1
ATOM 613 C C . PRO A 1 79 ? 2.407 12.294 -1.113 1.00 95.56 79 PRO A C 1
ATOM 615 O O . PRO A 1 79 ? 1.282 12.524 -0.681 1.00 95.56 79 PRO A O 1
ATOM 618 N N . ASN A 1 80 ? 3.001 13.152 -1.942 1.00 95.31 80 ASN A N 1
ATOM 619 C CA . ASN A 1 80 ? 2.322 14.341 -2.470 1.00 95.31 80 ASN A CA 1
ATOM 620 C C . ASN A 1 80 ? 1.160 13.960 -3.399 1.00 95.31 80 ASN A C 1
ATOM 622 O O . ASN A 1 80 ? 1.273 12.999 -4.157 1.00 95.31 80 ASN A O 1
ATOM 626 N N . ALA A 1 81 ? 0.104 14.777 -3.431 1.00 90.38 81 ALA A N 1
ATOM 627 C CA . ALA A 1 81 ? -0.957 14.735 -4.445 1.00 90.38 81 ALA A CA 1
ATOM 628 C C . ALA A 1 81 ? -0.940 15.998 -5.338 1.00 90.38 81 ALA A C 1
ATOM 630 O O . ALA A 1 81 ? -0.081 16.868 -5.188 1.00 90.38 81 ALA A O 1
ATOM 631 N N . ASP A 1 82 ? -1.899 16.115 -6.273 1.00 86.75 82 ASP A N 1
ATOM 632 C CA . ASP A 1 82 ? -2.094 17.339 -7.080 1.00 86.75 82 ASP A CA 1
ATOM 633 C C . ASP A 1 82 ? -2.392 18.564 -6.178 1.00 86.75 82 ASP A C 1
ATOM 635 O O . ASP A 1 82 ? -2.017 19.693 -6.496 1.00 86.75 82 ASP A O 1
ATOM 639 N N . SER A 1 83 ? -3.053 18.332 -5.040 1.00 87.00 83 SER A N 1
ATOM 640 C CA . SER A 1 83 ? -3.278 19.281 -3.947 1.00 87.00 83 SER A CA 1
ATOM 641 C C . SER A 1 83 ? -3.094 18.524 -2.637 1.00 87.00 83 SER A C 1
ATOM 643 O O . SER A 1 83 ? -3.721 17.485 -2.483 1.00 87.00 83 SER A O 1
ATOM 645 N N . GLY A 1 84 ? -2.245 19.011 -1.727 1.00 90.88 84 GLY A N 1
ATOM 646 C CA . GLY A 1 84 ? -1.978 18.344 -0.447 1.00 90.88 84 GLY A CA 1
ATOM 647 C C . GLY A 1 84 ? -1.241 17.009 -0.602 1.00 90.88 84 GLY A C 1
ATOM 648 O O . GLY A 1 84 ? -0.293 16.902 -1.384 1.00 90.88 84 GLY A O 1
ATOM 649 N N . TYR A 1 85 ? -1.682 16.001 0.145 1.00 92.19 85 TYR A N 1
ATOM 650 C CA . TYR A 1 85 ? -1.067 14.680 0.220 1.00 92.19 85 TYR A CA 1
ATOM 651 C C . TYR A 1 85 ? -2.032 13.576 -0.207 1.00 92.19 85 TYR A C 1
ATOM 653 O O . TYR A 1 85 ? -3.249 13.676 -0.071 1.00 92.19 85 TYR A O 1
ATOM 661 N N . GLU A 1 86 ? -1.481 12.514 -0.780 1.00 87.69 86 GLU A N 1
ATOM 662 C CA . GLU A 1 86 ? -2.245 11.351 -1.191 1.00 87.69 86 GLU A CA 1
ATOM 663 C C . GLU A 1 86 ? -2.774 10.572 0.024 1.00 87.69 86 GLU A C 1
ATOM 665 O O . GLU A 1 86 ? -2.139 10.539 1.078 1.00 87.69 86 GLU A O 1
ATOM 670 N N . PRO A 1 87 ? -3.904 9.866 -0.141 1.00 75.81 87 PRO A N 1
ATOM 671 C CA . PRO A 1 87 ? -4.755 9.824 -1.335 1.00 75.81 87 PRO A CA 1
ATOM 672 C C . PRO A 1 87 ? -5.971 10.768 -1.277 1.00 75.81 87 PRO A C 1
ATOM 674 O O . PRO A 1 87 ? -6.708 10.825 -2.258 1.00 75.81 87 PRO A O 1
ATOM 677 N N . ASP A 1 88 ? -6.223 11.463 -0.163 1.00 77.31 88 ASP A N 1
ATOM 678 C CA . ASP A 1 88 ? -7.414 12.316 0.012 1.00 77.31 88 ASP A CA 1
ATOM 679 C C . ASP A 1 88 ? -7.198 13.783 -0.391 1.00 77.31 88 ASP A C 1
ATOM 681 O O . ASP A 1 88 ? -8.159 14.532 -0.517 1.00 77.31 88 ASP A O 1
ATOM 685 N N . GLY A 1 89 ? -5.956 14.184 -0.666 1.00 84.62 89 GLY A N 1
ATOM 686 C CA . GLY A 1 89 ? -5.607 15.545 -1.071 1.00 84.62 89 GLY A CA 1
ATOM 687 C C . GLY A 1 89 ? -5.583 16.550 0.083 1.00 84.62 89 GLY A C 1
ATOM 688 O O . GLY A 1 89 ? -5.462 17.759 -0.145 1.00 84.62 89 GLY A O 1
AT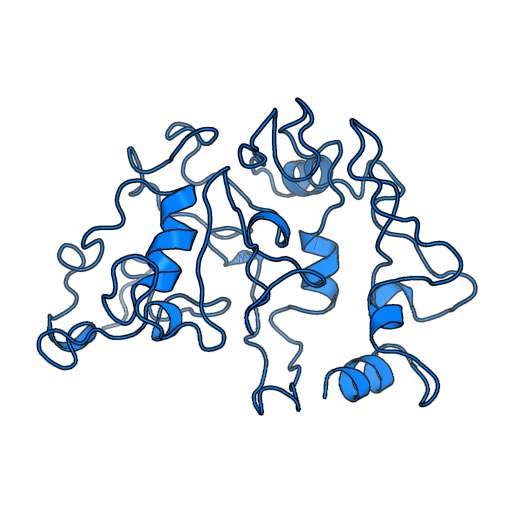OM 689 N N . SER A 1 90 ? -5.677 16.065 1.321 1.00 88.00 90 SER A N 1
ATOM 690 C CA . SER A 1 90 ? -5.659 16.904 2.514 1.00 88.00 90 SER A CA 1
ATOM 691 C C . SER A 1 90 ? -4.244 17.395 2.843 1.00 88.00 90 SER A C 1
ATOM 693 O O . SER A 1 90 ? -3.243 16.940 2.290 1.00 88.00 90 SER A O 1
ATOM 695 N N . ALA A 1 91 ? -4.127 18.334 3.783 1.00 90.62 91 ALA A N 1
ATOM 696 C CA . ALA A 1 91 ? -2.828 18.776 4.304 1.00 90.62 91 ALA A CA 1
ATOM 697 C C . ALA A 1 91 ? -2.219 17.800 5.337 1.00 90.62 91 ALA A C 1
ATOM 699 O O . ALA A 1 91 ? -1.144 18.069 5.876 1.00 90.62 91 ALA A O 1
ATOM 700 N N . THR A 1 92 ? -2.906 16.697 5.647 1.00 91.25 92 THR A N 1
ATOM 701 C CA . THR A 1 92 ? -2.467 15.717 6.641 1.00 91.25 92 THR A CA 1
ATOM 702 C C . THR A 1 92 ? -1.479 14.748 6.011 1.00 91.25 92 THR A C 1
ATOM 704 O O . THR A 1 92 ? -1.805 14.050 5.058 1.00 91.25 92 THR A O 1
ATOM 707 N N . GLN A 1 93 ? -0.274 14.682 6.571 1.00 92.69 93 GLN A N 1
ATOM 708 C CA . GLN A 1 93 ? 0.813 13.875 6.014 1.00 92.69 93 GLN A CA 1
ATOM 709 C C . GLN A 1 93 ? 1.320 12.764 6.938 1.00 92.69 93 GLN A C 1
ATOM 711 O O . GLN A 1 93 ? 2.082 11.904 6.514 1.00 92.69 93 GLN A O 1
ATOM 716 N N . ASP A 1 94 ? 0.924 12.789 8.208 1.00 93.00 94 ASP A N 1
ATOM 717 C CA . ASP A 1 94 ? 1.477 11.935 9.264 1.00 93.00 94 ASP A CA 1
ATOM 718 C C . ASP A 1 94 ? 0.710 10.617 9.448 1.00 93.00 94 ASP A C 1
ATOM 720 O O . ASP A 1 94 ? 0.997 9.855 10.368 1.00 93.00 94 ASP A O 1
ATOM 724 N N . GLY A 1 95 ? -0.278 10.351 8.588 1.00 92.44 95 GLY A N 1
ATOM 725 C CA . GLY A 1 95 ? -1.087 9.135 8.624 1.00 92.44 95 GLY A CA 1
ATOM 726 C C . GLY A 1 95 ? -2.177 9.137 9.697 1.00 92.44 95 GLY A C 1
ATOM 727 O O . GLY A 1 95 ? -2.795 8.101 9.931 1.00 92.44 95 GLY A O 1
ATOM 728 N N . SER A 1 96 ? -2.448 10.268 10.360 1.00 92.25 96 SER A N 1
ATOM 729 C CA . SER A 1 96 ? -3.517 10.365 11.372 1.00 92.25 96 SER A CA 1
ATOM 730 C C . SER A 1 96 ? -4.934 10.230 10.804 1.00 92.25 96 SER A C 1
ATOM 732 O O . SER A 1 96 ? -5.854 9.879 11.540 1.00 92.25 96 SER A O 1
ATOM 734 N N . ASN A 1 97 ? -5.107 10.465 9.505 1.00 88.62 97 ASN A N 1
ATOM 735 C CA . ASN A 1 97 ? -6.341 10.272 8.736 1.00 88.62 97 ASN A CA 1
ATOM 736 C C . ASN A 1 97 ? -6.305 9.012 7.851 1.00 88.62 97 ASN A C 1
ATOM 738 O O . ASN A 1 97 ? -7.217 8.797 7.055 1.00 88.62 97 ASN A O 1
ATOM 742 N N . LEU A 1 98 ? -5.253 8.195 7.942 1.00 89.94 98 LEU A N 1
ATOM 743 C CA . LEU A 1 98 ? -5.078 7.000 7.124 1.00 89.94 98 LEU A CA 1
ATOM 744 C C . LEU A 1 98 ? -5.290 5.764 7.994 1.00 89.94 98 LEU A C 1
ATOM 746 O O . LEU A 1 98 ? -4.630 5.613 9.020 1.00 89.94 98 LEU A O 1
ATOM 750 N N . THR A 1 99 ? -6.203 4.882 7.592 1.00 92.50 99 THR A N 1
ATOM 751 C CA . THR A 1 99 ? -6.301 3.535 8.169 1.00 92.50 99 THR A CA 1
ATOM 752 C C . THR A 1 99 ? -4.954 2.833 8.070 1.00 92.50 99 THR A C 1
ATOM 754 O O . THR A 1 99 ? -4.261 2.955 7.063 1.00 92.50 99 THR A O 1
ATOM 757 N N . ASP A 1 100 ? -4.584 2.086 9.100 1.00 94.38 100 ASP A N 1
ATOM 758 C CA . ASP A 1 100 ? -3.423 1.208 9.073 1.00 94.38 100 ASP A CA 1
ATOM 759 C C . ASP A 1 100 ? -3.635 0.075 8.054 1.00 94.38 100 ASP A C 1
ATOM 761 O O . ASP A 1 100 ? -4.094 -1.030 8.354 1.00 94.38 100 ASP A O 1
ATOM 765 N N . TYR A 1 101 ? -3.322 0.372 6.796 1.00 94.44 101 TYR A N 1
ATOM 766 C CA . TYR A 1 101 ? -3.394 -0.602 5.719 1.00 94.44 101 TYR A CA 1
ATOM 767 C C . TYR A 1 101 ? -2.280 -1.643 5.801 1.00 94.44 101 TYR A C 1
ATOM 769 O O . TYR A 1 101 ? -2.381 -2.664 5.128 1.00 94.44 101 TYR A O 1
ATOM 777 N N . VAL A 1 102 ? -1.257 -1.433 6.633 1.00 95.38 102 VAL A N 1
ATOM 778 C CA . VAL A 1 102 ? -0.201 -2.420 6.846 1.00 95.38 102 VAL A CA 1
ATOM 779 C C . VAL A 1 102 ? -0.757 -3.605 7.614 1.00 95.38 102 VAL A C 1
ATOM 781 O O . VAL A 1 102 ? -0.736 -4.719 7.091 1.00 95.38 102 VAL A O 1
ATOM 784 N N . THR A 1 103 ? -1.327 -3.393 8.803 1.00 95.25 103 THR A N 1
ATOM 785 C CA . THR A 1 103 ? -1.953 -4.484 9.566 1.00 95.25 103 THR A CA 1
ATOM 786 C C . THR A 1 103 ? -3.116 -5.106 8.801 1.00 95.25 103 THR A C 1
ATOM 788 O O . THR A 1 103 ? -3.227 -6.328 8.762 1.00 95.25 103 THR A O 1
ATOM 791 N N . PHE A 1 104 ? -3.933 -4.307 8.106 1.00 94.31 104 PHE A N 1
ATOM 792 C CA . PHE A 1 104 ? -5.014 -4.849 7.279 1.00 94.31 104 PHE A CA 1
ATOM 793 C C . PHE A 1 104 ? -4.517 -5.774 6.161 1.00 94.31 104 PHE A C 1
ATOM 795 O O . PHE A 1 104 ? -5.008 -6.894 6.021 1.00 94.31 104 PHE A O 1
ATOM 802 N N . CYS A 1 105 ? -3.553 -5.326 5.353 1.00 93.25 105 CYS A N 1
ATOM 803 C CA . CYS A 1 105 ? -3.054 -6.132 4.244 1.00 93.25 105 CYS A CA 1
ATOM 804 C C . CYS A 1 105 ? -2.283 -7.352 4.752 1.00 93.25 105 CYS A C 1
ATOM 806 O O . CYS A 1 105 ? -2.445 -8.440 4.196 1.00 93.25 105 CYS A O 1
ATOM 808 N N . THR A 1 106 ? -1.482 -7.198 5.810 1.00 92.88 106 THR A N 1
ATOM 809 C CA . THR A 1 106 ? -0.633 -8.280 6.331 1.00 92.88 106 THR A CA 1
ATOM 810 C C . THR A 1 106 ? -1.391 -9.371 7.083 1.00 92.88 106 THR A C 1
ATOM 812 O O . THR A 1 106 ? -0.893 -10.490 7.220 1.00 92.88 106 THR A O 1
ATOM 815 N N . ASP A 1 107 ? -2.649 -9.118 7.442 1.00 91.00 107 ASP A N 1
ATOM 816 C CA . ASP A 1 107 ? -3.564 -10.143 7.950 1.00 91.00 107 ASP A CA 1
ATOM 817 C C . ASP A 1 107 ? -3.743 -11.302 6.943 1.00 91.00 107 ASP A C 1
ATOM 819 O O . ASP A 1 107 ? -3.808 -12.478 7.306 1.00 91.00 107 ASP A O 1
ATOM 823 N N . CYS A 1 108 ? -3.728 -10.980 5.642 1.00 88.88 108 CYS A N 1
ATOM 824 C CA . CYS A 1 108 ? -3.735 -11.962 4.551 1.00 88.88 108 CYS A CA 1
ATOM 825 C C . CYS A 1 108 ? -2.345 -12.184 3.954 1.00 88.88 108 CYS A C 1
ATOM 827 O O . CYS A 1 108 ? -1.942 -13.322 3.714 1.00 88.88 108 CYS A O 1
ATOM 829 N N . HIS A 1 109 ? -1.646 -11.093 3.650 1.00 88.81 109 HIS A N 1
ATOM 830 C CA . HIS A 1 109 ? -0.380 -11.078 2.933 1.00 88.81 109 HIS A CA 1
ATOM 831 C C . HIS A 1 109 ? 0.763 -11.104 3.939 1.00 88.81 109 HIS A C 1
ATOM 833 O O . HIS A 1 109 ? 1.221 -10.065 4.395 1.00 88.81 109 HIS A O 1
ATOM 839 N N . ASN A 1 110 ? 1.227 -12.295 4.289 1.00 90.75 110 ASN A N 1
ATOM 840 C CA . ASN A 1 110 ? 2.322 -12.470 5.238 1.00 90.75 110 ASN A CA 1
ATOM 841 C C . ASN A 1 110 ? 3.282 -13.570 4.774 1.00 90.75 110 ASN A C 1
ATOM 843 O O . ASN A 1 110 ? 3.190 -14.075 3.650 1.00 90.75 110 ASN A O 1
ATOM 847 N N . SER A 1 111 ? 4.226 -13.921 5.641 1.00 89.56 111 SER A N 1
ATOM 848 C CA . SER A 1 111 ? 5.289 -14.880 5.360 1.00 89.56 111 SER A CA 1
ATOM 849 C C . SER A 1 111 ? 4.810 -16.335 5.378 1.00 89.56 111 SER A C 1
ATOM 851 O O . SER A 1 111 ? 5.527 -17.220 4.915 1.00 89.56 111 SER A O 1
ATOM 853 N N . ALA A 1 112 ? 3.597 -16.599 5.878 1.00 88.94 112 ALA A N 1
ATOM 854 C CA . ALA A 1 112 ? 3.053 -17.946 6.034 1.00 88.94 112 ALA A CA 1
ATOM 855 C C . ALA A 1 112 ? 1.982 -18.287 4.986 1.00 88.94 112 ALA A C 1
ATOM 857 O O . ALA A 1 112 ? 1.922 -19.413 4.484 1.00 88.94 112 ALA A O 1
ATOM 858 N N . ASN A 1 113 ? 1.118 -17.329 4.654 1.00 87.44 113 ASN A N 1
ATOM 859 C CA . ASN A 1 113 ? -0.036 -17.562 3.797 1.00 87.44 113 ASN A CA 1
ATOM 860 C C . ASN A 1 113 ? 0.378 -17.749 2.333 1.00 87.44 113 ASN A C 1
ATOM 862 O O . ASN A 1 113 ? 0.908 -16.848 1.688 1.00 87.44 113 ASN A O 1
ATOM 866 N N . THR A 1 114 ? 0.058 -18.915 1.769 1.00 86.69 114 THR A N 1
ATOM 867 C CA . THR A 1 114 ? 0.210 -19.180 0.332 1.00 86.69 114 THR A CA 1
ATOM 868 C C . THR A 1 114 ? -1.133 -19.015 -0.368 1.00 86.69 114 THR A C 1
ATOM 870 O O . THR A 1 114 ? -2.031 -19.844 -0.218 1.00 86.69 114 THR A O 1
ATOM 873 N N . ILE A 1 115 ? -1.269 -17.955 -1.165 1.00 85.31 115 ILE A N 1
ATOM 874 C CA . ILE A 1 115 ? -2.522 -17.610 -1.844 1.00 85.31 115 ILE A CA 1
ATOM 875 C C . ILE A 1 115 ? -2.345 -17.779 -3.356 1.00 85.31 115 ILE A C 1
ATOM 877 O O . ILE A 1 115 ? -1.579 -17.055 -3.992 1.00 85.31 115 ILE A O 1
ATOM 881 N N . TYR A 1 116 ? -3.078 -18.724 -3.950 1.00 84.69 116 TYR A N 1
ATOM 882 C CA . TYR A 1 116 ? -3.072 -18.955 -5.401 1.00 84.69 116 TYR A CA 1
ATOM 883 C C . TYR A 1 116 ? -4.122 -18.097 -6.114 1.00 84.69 116 TYR A C 1
ATOM 885 O O . TYR A 1 116 ? -5.289 -18.124 -5.723 1.00 84.69 116 TY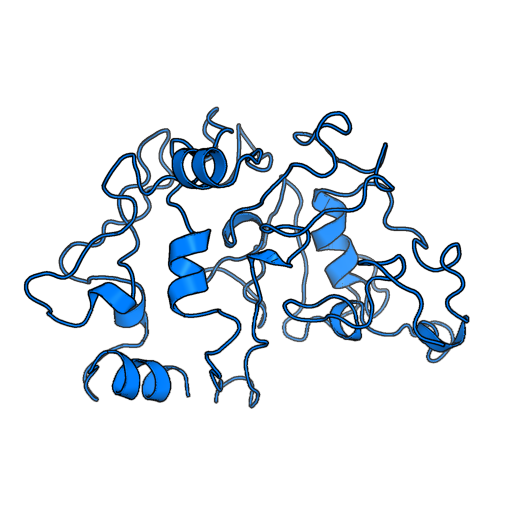R A O 1
ATOM 893 N N . SER A 1 117 ? -3.743 -17.419 -7.200 1.00 80.19 117 SER A N 1
ATOM 894 C CA . SER A 1 117 ? -4.659 -16.708 -8.099 1.00 80.19 117 SER A CA 1
ATOM 895 C C . SER A 1 117 ? -4.938 -17.538 -9.349 1.00 80.19 117 SER A C 1
ATOM 897 O O . SER A 1 117 ? -4.042 -17.756 -10.165 1.00 80.19 117 SER A O 1
ATOM 899 N N . ASN A 1 118 ? -6.195 -17.949 -9.544 1.00 82.12 118 ASN A N 1
ATOM 900 C CA . ASN A 1 118 ? -6.614 -18.623 -10.778 1.00 82.12 118 ASN A CA 1
ATOM 901 C C . ASN A 1 118 ? -6.544 -17.693 -11.999 1.00 82.12 118 ASN A C 1
ATOM 903 O O . ASN A 1 118 ? -6.239 -18.147 -13.097 1.00 82.12 118 ASN A O 1
ATOM 907 N N . VAL A 1 119 ? -6.800 -16.394 -11.804 1.00 78.00 119 VAL A N 1
ATOM 908 C CA . VAL A 1 119 ? -6.765 -15.380 -12.872 1.00 78.00 119 VAL A CA 1
ATOM 909 C C . VAL A 1 119 ? -5.346 -15.206 -13.411 1.00 78.00 119 VAL A C 1
ATOM 911 O O . VAL A 1 119 ? -5.153 -15.117 -14.620 1.00 78.00 119 VAL A O 1
ATOM 914 N N . LEU A 1 120 ? -4.350 -15.190 -12.520 1.00 76.62 120 LEU A N 1
ATOM 915 C CA . LEU A 1 120 ? -2.942 -15.017 -12.890 1.00 76.62 120 LEU A CA 1
ATOM 916 C C . LEU A 1 120 ? -2.194 -16.346 -13.070 1.00 76.62 120 LEU A C 1
ATOM 918 O O . LEU A 1 120 ? -1.037 -16.341 -13.484 1.00 76.62 120 LEU A O 1
ATOM 922 N N . GLY A 1 121 ? -2.820 -17.474 -12.729 1.00 81.81 121 GLY A N 1
ATOM 923 C CA . GLY A 1 121 ? -2.233 -18.809 -12.828 1.00 81.81 121 GLY A CA 1
ATOM 924 C C . GLY A 1 121 ? -1.019 -19.044 -11.921 1.00 81.81 121 GLY A C 1
ATOM 925 O O . GLY A 1 121 ? -0.215 -19.932 -12.208 1.00 81.81 121 GLY A O 1
ATOM 926 N N . ARG A 1 122 ? -0.852 -18.264 -10.846 1.00 80.00 122 ARG A N 1
ATOM 927 C CA . ARG A 1 122 ? 0.340 -18.280 -9.977 1.00 80.00 122 ARG A CA 1
ATOM 928 C C . ARG A 1 122 ? 0.007 -18.003 -8.512 1.00 80.00 122 ARG A C 1
ATOM 930 O O . ARG A 1 122 ? -1.048 -17.449 -8.206 1.00 80.00 122 ARG A O 1
ATOM 937 N N . ASN A 1 123 ? 0.937 -18.348 -7.621 1.00 82.50 123 ASN A N 1
ATOM 938 C CA . ASN A 1 123 ? 0.896 -17.898 -6.230 1.00 82.50 123 ASN A CA 1
ATOM 939 C C . ASN A 1 123 ? 1.275 -16.416 -6.134 1.00 82.50 123 ASN A C 1
ATOM 941 O O . ASN A 1 123 ? 2.130 -15.933 -6.883 1.00 82.50 123 ASN A O 1
ATOM 945 N N . LEU A 1 124 ? 0.635 -15.710 -5.206 1.00 81.38 124 LEU A N 1
ATOM 946 C CA . LEU A 1 124 ? 1.122 -14.425 -4.724 1.00 81.38 124 LEU A CA 1
ATOM 947 C C . LEU A 1 124 ? 2.443 -14.638 -3.978 1.00 81.38 124 LEU A C 1
ATOM 949 O O . LEU A 1 124 ? 2.615 -15.658 -3.309 1.00 81.38 124 LEU A O 1
ATOM 953 N N . CYS A 1 125 ? 3.367 -13.687 -4.112 1.00 82.56 125 CYS A N 1
ATOM 954 C CA . CYS A 1 125 ? 4.586 -13.696 -3.312 1.00 82.56 125 CYS A CA 1
ATOM 955 C C . CYS A 1 125 ? 4.213 -13.487 -1.841 1.00 82.56 125 CYS A C 1
ATOM 957 O O . CYS A 1 125 ? 3.383 -12.629 -1.529 1.00 82.56 125 CYS A O 1
ATOM 959 N N . THR A 1 126 ? 4.812 -14.283 -0.960 1.00 86.94 126 THR A N 1
ATOM 960 C CA . THR A 1 126 ? 4.763 -14.046 0.484 1.00 86.94 126 THR A CA 1
ATOM 961 C C . THR A 1 126 ? 5.533 -12.776 0.812 1.00 86.94 126 THR A C 1
ATOM 963 O O . THR A 1 126 ? 6.470 -12.422 0.101 1.00 86.94 126 THR A O 1
ATOM 966 N N . ILE A 1 127 ? 5.163 -12.110 1.896 1.00 87.06 127 ILE A N 1
ATOM 967 C CA . ILE A 1 127 ? 5.805 -10.874 2.349 1.00 87.06 127 ILE A CA 1
ATOM 968 C C . ILE A 1 127 ? 6.166 -11.023 3.820 1.00 87.06 127 ILE A C 1
ATOM 970 O O . ILE A 1 127 ? 5.349 -11.481 4.615 1.00 87.06 127 ILE A O 1
ATOM 974 N N . ASP A 1 128 ? 7.386 -10.652 4.180 1.00 89.88 128 ASP A N 1
ATOM 975 C CA . ASP A 1 128 ? 7.807 -10.574 5.575 1.00 89.88 128 ASP A CA 1
ATOM 976 C C . ASP A 1 128 ? 7.975 -9.105 5.939 1.00 89.88 128 ASP A C 1
ATOM 978 O O . ASP A 1 128 ? 9.049 -8.540 5.761 1.00 89.88 128 ASP A O 1
ATOM 982 N N . TRP A 1 129 ? 6.881 -8.470 6.368 1.00 90.25 129 TRP A N 1
ATOM 983 C CA . TRP A 1 129 ? 6.817 -7.014 6.512 1.00 90.25 129 TRP A CA 1
ATOM 984 C C . TRP A 1 129 ? 7.914 -6.445 7.418 1.00 90.25 129 TRP A C 1
ATOM 986 O O . TRP A 1 129 ? 8.455 -5.382 7.115 1.00 90.25 129 TRP A O 1
ATOM 996 N N . ASP A 1 130 ? 8.292 -7.175 8.467 1.00 87.88 130 ASP A N 1
ATOM 997 C CA . ASP A 1 130 ? 9.355 -6.787 9.403 1.00 87.88 130 ASP A CA 1
ATOM 998 C C . ASP A 1 130 ? 10.749 -6.771 8.750 1.00 87.88 130 ASP A C 1
ATOM 1000 O O . ASP A 1 130 ? 11.681 -6.171 9.283 1.00 87.88 130 ASP A O 1
ATOM 1004 N N . SER A 1 131 ? 10.891 -7.397 7.581 1.00 85.69 131 SER A N 1
ATOM 1005 C CA . SER A 1 131 ? 12.117 -7.451 6.782 1.00 85.69 131 SER A CA 1
ATOM 1006 C C . SER A 1 131 ? 12.052 -6.581 5.517 1.00 85.69 131 SER A C 1
ATOM 1008 O O . SER A 1 131 ? 13.075 -6.365 4.868 1.00 85.69 131 SER A O 1
ATOM 1010 N N . GLU A 1 132 ? 10.883 -6.051 5.144 1.00 85.12 132 GLU A N 1
ATOM 1011 C CA . GLU A 1 132 ? 10.726 -5.236 3.933 1.00 85.12 132 GLU A CA 1
ATOM 1012 C C . GLU A 1 132 ? 11.344 -3.839 4.099 1.00 85.12 132 GLU A C 1
ATOM 1014 O O . GLU A 1 132 ? 11.085 -3.149 5.080 1.00 85.12 132 GLU A O 1
ATOM 1019 N N . LYS A 1 133 ? 12.074 -3.349 3.086 1.00 80.81 133 LYS A N 1
ATOM 1020 C CA . LYS A 1 133 ? 12.724 -2.016 3.094 1.00 80.81 133 LYS A CA 1
ATOM 1021 C C . LYS A 1 133 ? 11.772 -0.825 3.195 1.00 80.81 133 LYS A C 1
ATOM 1023 O O . LYS A 1 133 ? 12.170 0.250 3.625 1.00 80.81 133 LYS A O 1
ATOM 1028 N N . HIS A 1 134 ? 10.547 -0.988 2.708 1.00 86.50 134 HIS A N 1
ATOM 1029 C CA . HIS A 1 134 ? 9.478 0.002 2.867 1.00 86.50 134 HIS A CA 1
ATOM 1030 C C . HIS A 1 134 ? 8.511 -0.378 4.000 1.00 86.50 134 HIS A C 1
ATOM 1032 O O . HIS A 1 134 ? 7.504 0.301 4.190 1.00 86.50 134 HIS A O 1
ATOM 1038 N N . GLY A 1 135 ? 8.819 -1.464 4.716 1.00 88.12 135 GLY A N 1
ATOM 1039 C CA . GLY A 1 135 ? 8.136 -1.950 5.905 1.00 88.12 135 GLY A CA 1
ATOM 1040 C C . GLY A 1 135 ? 9.000 -1.777 7.152 1.00 88.12 135 GLY A C 1
ATOM 1041 O O . GLY A 1 135 ? 9.639 -0.744 7.314 1.00 88.12 135 GLY A O 1
ATOM 1042 N N . GLY A 1 136 ? 9.007 -2.770 8.041 1.00 84.50 136 GLY A N 1
ATOM 1043 C CA . GLY A 1 136 ? 9.778 -2.743 9.292 1.00 84.50 136 GLY A CA 1
ATOM 1044 C C . GLY A 1 136 ? 11.278 -3.029 9.137 1.00 84.50 136 GLY A C 1
ATOM 1045 O O . GLY A 1 136 ? 12.029 -2.881 10.102 1.00 84.50 136 GLY A O 1
ATOM 1046 N N . GLY A 1 137 ? 11.723 -3.423 7.942 1.00 80.62 137 GLY A N 1
ATOM 1047 C CA . GLY A 1 137 ? 13.115 -3.759 7.668 1.00 80.62 137 GLY A CA 1
ATOM 1048 C C . GLY A 1 137 ? 14.022 -2.532 7.614 1.00 80.62 137 GLY A C 1
ATOM 1049 O O . GLY A 1 137 ? 13.602 -1.422 7.289 1.00 80.62 137 GLY A O 1
ATOM 1050 N N . ALA A 1 138 ? 15.312 -2.733 7.885 1.00 71.81 138 ALA A N 1
ATOM 1051 C CA . ALA A 1 138 ? 16.302 -1.670 7.783 1.00 71.81 138 ALA A CA 1
ATOM 1052 C C . ALA A 1 138 ? 16.456 -1.220 6.320 1.00 71.81 138 ALA A C 1
ATOM 1054 O O . ALA A 1 138 ? 17.026 -1.929 5.485 1.00 71.81 138 ALA A O 1
ATOM 1055 N N . ALA A 1 139 ? 15.981 -0.017 6.003 1.00 67.19 139 ALA A N 1
ATOM 1056 C CA . ALA A 1 139 ? 16.296 0.632 4.739 1.00 67.19 139 ALA A CA 1
ATOM 1057 C C . ALA A 1 139 ? 17.766 1.090 4.734 1.00 67.19 139 ALA A C 1
ATOM 1059 O O . ALA A 1 139 ? 18.288 1.579 5.731 1.00 67.19 139 ALA A O 1
ATOM 1060 N N . SER A 1 140 ? 18.461 0.926 3.605 1.00 63.56 140 SER A N 1
ATOM 1061 C CA . SER A 1 140 ? 19.882 1.270 3.514 1.00 63.56 140 SER A CA 1
ATOM 1062 C C . SER A 1 140 ? 20.110 2.786 3.547 1.00 63.56 140 SER A C 1
ATOM 1064 O O . SER A 1 140 ? 19.599 3.500 2.683 1.00 63.56 140 SER A O 1
ATOM 1066 N N . ASP A 1 141 ? 21.000 3.255 4.426 1.00 50.75 141 ASP A N 1
ATOM 1067 C CA . ASP A 1 141 ? 21.446 4.661 4.525 1.00 50.75 141 ASP A CA 1
ATOM 1068 C C . ASP A 1 141 ? 22.163 5.186 3.260 1.00 50.75 141 ASP A C 1
ATOM 1070 O O . ASP A 1 141 ? 22.452 6.376 3.129 1.00 50.75 141 ASP A O 1
ATOM 1074 N N . GLY A 1 142 ? 22.463 4.302 2.302 1.00 53.03 142 GLY A N 1
ATOM 1075 C CA . GLY A 1 142 ? 23.118 4.634 1.034 1.00 53.03 142 GLY A CA 1
ATOM 1076 C C . GLY A 1 142 ? 22.261 5.443 0.054 1.00 53.03 142 GLY A C 1
ATOM 1077 O O . GLY A 1 142 ? 22.783 5.873 -0.972 1.00 53.03 142 GLY A O 1
ATOM 1078 N N . ALA A 1 143 ? 20.979 5.668 0.358 1.00 53.16 143 ALA A N 1
ATOM 1079 C CA . ALA A 1 143 ? 20.066 6.482 -0.446 1.00 53.16 143 ALA A CA 1
ATOM 1080 C C . ALA A 1 143 ? 20.112 7.988 -0.105 1.00 53.16 143 ALA A C 1
ATOM 1082 O O . ALA A 1 143 ? 19.275 8.750 -0.575 1.00 53.16 143 ALA A O 1
ATOM 1083 N N . GLY A 1 144 ? 21.077 8.459 0.695 1.00 55.56 144 GLY A N 1
ATOM 1084 C CA . GLY A 1 144 ? 21.238 9.897 0.936 1.00 55.56 144 GLY A CA 1
ATOM 1085 C C . GLY A 1 144 ? 21.407 10.679 -0.378 1.00 55.56 144 GLY A C 1
ATOM 1086 O O . GLY A 1 144 ? 22.344 10.416 -1.136 1.00 55.56 144 GLY A O 1
ATOM 1087 N N . ASN A 1 145 ? 20.543 11.673 -0.610 1.00 64.56 145 ASN A N 1
ATOM 1088 C CA . ASN A 1 145 ? 20.355 12.456 -1.848 1.00 64.56 145 ASN A CA 1
ATOM 1089 C C . ASN A 1 145 ? 19.511 11.773 -2.937 1.00 64.56 145 ASN A C 1
ATOM 1091 O O . ASN A 1 145 ? 19.576 12.180 -4.099 1.00 64.56 145 ASN A O 1
ATOM 1095 N N . ASP A 1 146 ? 18.748 10.740 -2.591 1.00 80.06 146 ASP A N 1
ATOM 1096 C CA . ASP A 1 146 ? 17.858 10.038 -3.515 1.00 80.06 146 ASP A CA 1
ATOM 1097 C C . ASP A 1 146 ? 16.386 10.407 -3.285 1.00 80.06 146 ASP A C 1
ATOM 1099 O O . ASP A 1 146 ? 15.589 10.333 -4.218 1.00 80.06 146 ASP A O 1
ATOM 1103 N N . LEU A 1 147 ? 16.002 10.862 -2.090 1.00 86.88 147 LEU A N 1
ATOM 1104 C CA . LEU A 1 147 ? 14.589 11.017 -1.758 1.00 86.88 147 LEU A CA 1
ATOM 1105 C C . LEU A 1 147 ? 13.955 12.248 -2.420 1.00 86.88 147 LEU A C 1
ATOM 1107 O O . LEU A 1 147 ? 14.415 13.385 -2.307 1.00 86.88 147 LEU A O 1
ATOM 1111 N N . VAL A 1 148 ? 12.845 12.011 -3.114 1.00 90.81 148 VAL A N 1
ATOM 1112 C CA . VAL A 1 148 ? 12.001 13.045 -3.713 1.00 90.81 148 VAL A CA 1
ATOM 1113 C C . VAL A 1 148 ? 11.018 13.548 -2.660 1.00 90.81 148 VAL A C 1
ATOM 1115 O O . VAL A 1 148 ? 10.443 12.766 -1.910 1.00 90.81 148 VAL A O 1
ATOM 1118 N N . SER A 1 149 ? 10.775 14.862 -2.638 1.00 92.06 149 SER A N 1
ATOM 1119 C CA . SER A 1 149 ? 9.739 15.475 -1.797 1.00 92.06 149 SER A CA 1
ATOM 1120 C C . SER A 1 149 ? 8.410 14.695 -1.883 1.00 92.06 149 SER A C 1
ATOM 1122 O O . SER A 1 149 ? 8.017 14.307 -2.988 1.00 92.06 149 SER A O 1
ATOM 1124 N N . PRO A 1 150 ? 7.706 14.473 -0.758 1.00 94.12 150 PRO A N 1
ATOM 1125 C CA . PRO A 1 150 ? 7.880 15.141 0.536 1.00 94.12 150 PRO A CA 1
ATOM 1126 C C . PRO A 1 150 ? 8.894 14.482 1.472 1.00 94.12 150 PRO A C 1
ATOM 1128 O O . PRO A 1 150 ? 9.228 15.063 2.505 1.00 94.12 150 PRO A O 1
ATOM 1131 N N . TYR A 1 151 ? 9.427 13.328 1.083 1.00 92.62 151 TYR A N 1
ATOM 1132 C CA . TYR A 1 151 ? 10.444 12.615 1.836 1.00 92.62 151 TYR A CA 1
ATOM 1133 C C . TYR A 1 151 ? 11.731 13.441 1.939 1.00 92.62 151 TYR A C 1
ATOM 1135 O O . TYR A 1 151 ? 12.109 14.179 1.028 1.00 92.62 151 TYR A O 1
ATOM 1143 N N . GLN A 1 152 ? 12.378 13.335 3.092 1.00 90.31 152 GLN A N 1
ATOM 1144 C CA . GLN A 1 152 ? 13.586 14.072 3.445 1.00 90.31 152 GLN A CA 1
ATOM 1145 C C . GLN A 1 152 ? 14.731 13.096 3.681 1.00 90.31 152 GLN A C 1
ATOM 1147 O O . GLN A 1 152 ? 14.595 12.185 4.498 1.00 90.31 152 GLN A O 1
ATOM 1152 N N . ASP A 1 153 ? 15.882 13.340 3.056 1.00 85.38 153 ASP A N 1
ATOM 1153 C CA . ASP A 1 153 ? 17.086 12.510 3.224 1.00 85.38 153 ASP A CA 1
ATOM 1154 C C . ASP A 1 153 ? 17.529 12.380 4.688 1.00 85.38 153 ASP A C 1
ATOM 1156 O O . ASP A 1 153 ? 18.070 11.353 5.085 1.00 85.38 153 ASP A O 1
ATOM 1160 N N . ALA A 1 154 ? 17.250 13.387 5.524 1.00 86.25 154 ALA A N 1
ATOM 1161 C CA . ALA A 1 154 ? 17.543 13.353 6.959 1.00 86.25 154 ALA A CA 1
ATOM 1162 C C . ALA A 1 154 ? 16.787 12.249 7.728 1.00 86.25 154 ALA A C 1
ATOM 1164 O O . ALA A 1 154 ? 17.139 11.953 8.867 1.00 86.25 154 ALA A O 1
ATOM 1165 N N . GLN A 1 155 ? 15.748 11.670 7.124 1.00 85.75 155 GLN A N 1
ATOM 1166 C CA . GLN A 1 155 ? 14.935 10.575 7.660 1.00 85.75 155 GLN A CA 1
ATOM 1167 C C . GLN A 1 155 ? 15.081 9.295 6.818 1.00 85.75 155 GLN A C 1
ATOM 1169 O O . GLN A 1 155 ? 14.310 8.347 6.987 1.00 85.75 155 GLN A O 1
ATOM 1174 N N . CYS A 1 156 ? 16.068 9.248 5.914 1.00 82.50 156 CYS A N 1
ATOM 1175 C CA . CYS A 1 156 ? 16.429 8.026 5.202 1.00 82.50 156 CYS A CA 1
ATOM 1176 C C . CYS A 1 156 ? 16.674 6.894 6.211 1.00 82.50 156 CYS A C 1
ATOM 1178 O O . CYS A 1 156 ? 17.231 7.129 7.281 1.00 82.50 156 CYS A O 1
ATOM 1180 N N . GLY A 1 157 ? 16.202 5.688 5.900 1.00 81.12 157 GLY A N 1
ATOM 1181 C CA . GLY A 1 157 ? 16.278 4.551 6.821 1.00 81.12 157 GLY A CA 1
ATOM 1182 C C . GLY A 1 157 ? 15.091 4.422 7.785 1.00 81.12 157 GLY A C 1
ATOM 1183 O O . GLY A 1 157 ? 14.853 3.332 8.287 1.00 81.12 157 GLY A O 1
ATOM 1184 N N . SER A 1 158 ? 14.324 5.495 8.030 1.00 86.75 158 SER A N 1
ATOM 1185 C CA . SER A 1 158 ? 13.227 5.492 9.021 1.00 86.75 158 SER A CA 1
ATOM 1186 C C . SER A 1 158 ? 11.812 5.470 8.439 1.00 86.75 158 SER A C 1
ATOM 1188 O O . SER A 1 158 ? 10.848 5.328 9.193 1.00 86.75 158 SER A O 1
ATOM 1190 N N . TYR A 1 159 ? 11.669 5.660 7.125 1.00 90.75 159 TYR A N 1
ATOM 1191 C CA . TYR A 1 159 ? 10.356 5.710 6.493 1.00 90.75 159 TYR A CA 1
ATOM 1192 C C . TYR A 1 159 ? 9.746 4.321 6.358 1.00 90.75 159 TYR A C 1
ATOM 1194 O O . TYR A 1 159 ? 10.323 3.451 5.712 1.00 90.75 159 TYR A O 1
ATOM 1202 N N . VAL A 1 160 ? 8.532 4.175 6.875 1.00 92.81 160 VAL A N 1
ATOM 1203 C CA . VAL A 1 160 ? 7.658 3.031 6.614 1.00 92.81 160 VAL A CA 1
ATOM 1204 C C . VAL A 1 160 ? 6.500 3.528 5.767 1.00 92.81 160 VAL A C 1
ATOM 1206 O O . VAL A 1 160 ? 5.909 4.567 6.071 1.00 92.81 160 VAL A O 1
ATOM 1209 N N . LEU A 1 161 ? 6.191 2.809 4.694 1.00 93.38 161 LEU A N 1
ATOM 1210 C CA . LEU A 1 161 ? 5.100 3.139 3.784 1.00 93.38 161 LEU A CA 1
ATOM 1211 C C . LEU A 1 161 ? 3.843 2.349 4.142 1.00 93.38 161 LEU A C 1
ATOM 1213 O O . LEU A 1 161 ? 3.907 1.257 4.703 1.00 93.38 161 LEU A O 1
ATOM 1217 N N . ALA A 1 162 ? 2.685 2.883 3.775 1.00 94.69 162 ALA A N 1
ATOM 1218 C CA . ALA A 1 162 ? 1.458 2.105 3.750 1.00 94.69 162 ALA A CA 1
ATOM 1219 C C . ALA A 1 162 ? 1.409 1.277 2.458 1.00 94.69 162 ALA A C 1
ATOM 1221 O O . ALA A 1 162 ? 1.852 1.720 1.397 1.00 94.69 162 ALA A O 1
ATOM 1222 N N . CYS A 1 163 ? 0.784 0.096 2.491 1.00 94.06 163 CYS A N 1
ATOM 1223 C CA . CYS A 1 163 ? 0.607 -0.724 1.284 1.00 94.06 163 CYS A CA 1
ATOM 1224 C C . CYS A 1 163 ? -0.107 0.059 0.162 1.00 94.06 163 CYS A C 1
ATOM 1226 O O . CYS 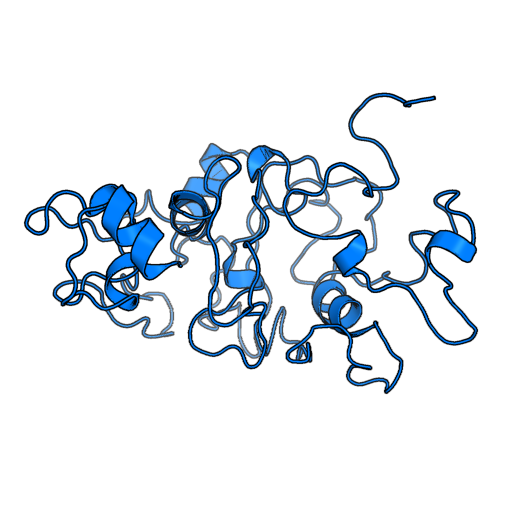A 1 163 ? 0.213 -0.074 -1.022 1.00 94.06 163 CYS A O 1
ATOM 1228 N N . T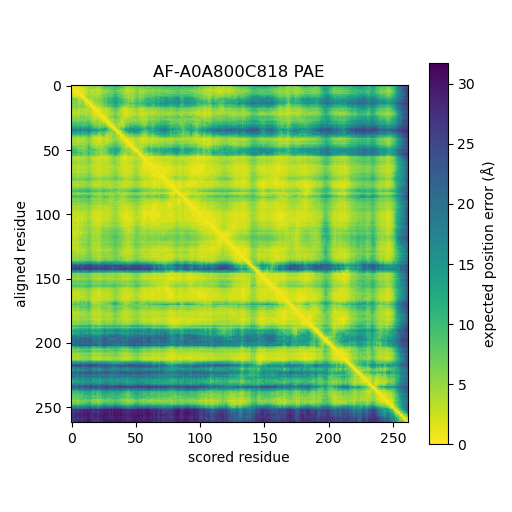HR A 1 164 ? -1.044 0.929 0.547 1.00 93.12 164 THR A N 1
ATOM 1229 C CA . THR A 1 164 ? -1.825 1.778 -0.359 1.00 93.12 164 THR A CA 1
ATOM 1230 C C . THR A 1 164 ? -1.069 2.982 -0.915 1.00 93.12 164 THR A C 1
ATOM 1232 O O . THR A 1 164 ? -1.605 3.680 -1.773 1.00 93.12 164 THR A O 1
ATOM 1235 N N . ASP A 1 165 ? 0.168 3.242 -0.488 1.00 94.00 165 ASP A N 1
ATOM 1236 C CA . ASP A 1 165 ? 0.985 4.279 -1.130 1.00 94.00 165 ASP A CA 1
ATOM 1237 C C . ASP A 1 165 ? 1.309 3.876 -2.573 1.00 94.00 165 ASP A C 1
ATOM 1239 O O . ASP A 1 165 ? 1.268 4.711 -3.478 1.00 94.00 165 ASP A O 1
ATOM 1243 N N . CYS A 1 166 ? 1.497 2.572 -2.810 1.00 92.19 166 CYS A N 1
ATOM 1244 C CA . CYS A 1 166 ? 1.779 1.998 -4.125 1.00 92.19 166 CYS A CA 1
ATOM 1245 C C . CYS A 1 166 ? 0.597 1.224 -4.724 1.00 92.19 166 CYS A C 1
ATOM 1247 O O . CYS A 1 166 ? 0.435 1.237 -5.948 1.00 92.19 166 CYS A O 1
ATOM 1249 N N . HIS A 1 167 ? -0.226 0.561 -3.904 1.00 91.31 167 HIS A N 1
ATOM 1250 C CA . HIS A 1 167 ? -1.281 -0.345 -4.373 1.00 91.31 167 HIS A CA 1
ATOM 1251 C C . HIS A 1 167 ? -2.697 0.251 -4.297 1.00 91.31 167 HIS A C 1
ATOM 1253 O O . HIS A 1 167 ? -3.037 1.003 -3.392 1.00 91.31 167 HIS A O 1
ATOM 1259 N N . GLU A 1 168 ? -3.538 -0.106 -5.265 1.00 89.56 168 GLU A N 1
ATOM 1260 C CA . GLU A 1 168 ? -4.948 0.265 -5.387 1.00 89.56 168 GLU A CA 1
ATOM 1261 C C . GLU A 1 168 ? -5.765 -0.958 -5.845 1.00 89.56 168 GLU A C 1
ATOM 1263 O O . GLU A 1 168 ? -5.742 -1.309 -7.032 1.00 89.56 168 GLU A O 1
ATOM 1268 N N . PRO A 1 169 ? -6.479 -1.625 -4.921 1.00 82.69 169 PRO A N 1
ATOM 1269 C CA . PRO A 1 169 ? -7.141 -2.898 -5.191 1.00 82.69 169 PRO A CA 1
ATOM 1270 C C . PRO A 1 169 ? -8.375 -2.795 -6.100 1.00 82.69 169 PRO A C 1
ATOM 1272 O O . PRO A 1 169 ? -8.774 -3.805 -6.677 1.00 82.69 169 PRO A O 1
ATOM 1275 N N . HIS A 1 170 ? -8.978 -1.613 -6.265 1.00 79.56 170 HIS A N 1
ATOM 1276 C CA . HIS A 1 170 ? -10.244 -1.440 -6.993 1.00 79.56 170 HIS A CA 1
ATOM 1277 C C . HIS A 1 170 ? -10.122 -0.637 -8.293 1.00 79.56 170 HIS A C 1
ATOM 1279 O O . HIS A 1 170 ? -11.007 -0.698 -9.147 1.00 79.56 170 HIS A O 1
ATOM 1285 N N . GLY A 1 171 ? -9.047 0.131 -8.456 1.00 73.94 171 GLY A N 1
ATOM 1286 C CA . GLY A 1 171 ? -8.875 1.070 -9.573 1.00 73.94 171 GLY A CA 1
ATOM 1287 C C . GLY A 1 171 ? -7.631 0.859 -10.436 1.00 73.94 171 GLY A C 1
ATOM 1288 O O . GLY A 1 171 ? -7.437 1.604 -11.412 1.00 73.94 171 GLY A O 1
ATOM 1289 N N . SER A 1 172 ? -6.776 -0.107 -10.089 1.00 84.06 172 SER A N 1
ATOM 1290 C CA . SER A 1 172 ? -5.522 -0.339 -10.801 1.00 84.06 172 SER A CA 1
ATOM 1291 C C . SE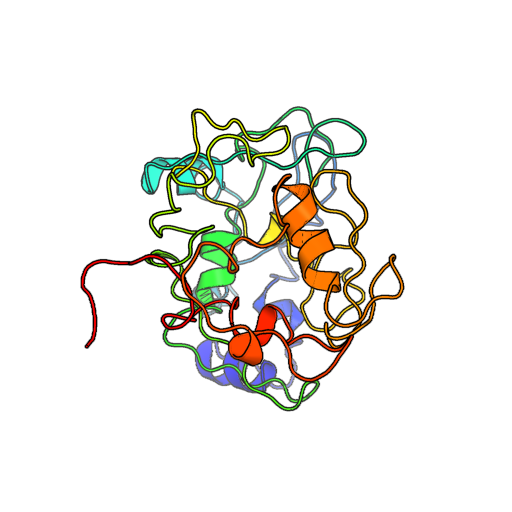R A 1 172 ? -5.747 -0.952 -12.190 1.00 84.06 172 SER A C 1
ATOM 1293 O O . SER A 1 172 ? -6.606 -1.817 -12.355 1.00 84.06 172 SER A O 1
ATOM 1295 N N . PRO A 1 173 ? -4.989 -0.515 -13.214 1.00 80.75 173 PRO A N 1
ATOM 1296 C CA . PRO A 1 173 ? -5.098 -1.057 -14.559 1.00 80.75 173 PRO A CA 1
ATOM 1297 C C . PRO A 1 173 ? -4.190 -2.273 -14.798 1.00 80.75 173 PRO A C 1
ATOM 1299 O O . PRO A 1 173 ? -4.163 -2.741 -15.924 1.00 80.75 173 PRO A O 1
ATOM 1302 N N . ASN A 1 174 ? -3.415 -2.739 -13.810 1.00 82.12 174 ASN A N 1
ATOM 1303 C CA . ASN A 1 174 ? -2.407 -3.790 -13.996 1.00 82.12 174 ASN A CA 1
ATOM 1304 C C . ASN A 1 174 ? -2.554 -4.941 -12.990 1.00 82.12 174 ASN A C 1
ATOM 1306 O O . ASN A 1 174 ? -3.160 -4.793 -11.929 1.00 82.12 174 ASN A O 1
ATOM 1310 N N . ASN A 1 175 ? -1.927 -6.082 -13.292 1.00 80.81 175 ASN A N 1
ATOM 1311 C CA . ASN A 1 175 ? -2.045 -7.305 -12.487 1.00 80.81 175 ASN A CA 1
ATOM 1312 C C . ASN A 1 175 ? -1.352 -7.235 -11.115 1.00 80.81 175 ASN A C 1
ATOM 1314 O O . ASN A 1 175 ? -1.486 -8.164 -10.321 1.00 80.81 175 ASN A O 1
ATOM 1318 N N . PHE A 1 176 ? -0.593 -6.173 -10.839 1.00 81.56 176 PHE A N 1
ATOM 1319 C CA . PHE A 1 176 ? 0.091 -5.946 -9.562 1.00 81.56 176 PHE A CA 1
ATOM 1320 C C . PHE A 1 176 ? -0.671 -4.968 -8.671 1.00 81.56 176 PHE A C 1
ATOM 1322 O O . PHE A 1 176 ? -0.199 -4.613 -7.593 1.00 81.56 176 PHE A O 1
ATOM 1329 N N . LEU A 1 177 ? -1.840 -4.515 -9.125 1.00 87.44 177 LEU A N 1
ATOM 1330 C CA . LEU A 1 177 ? -2.668 -3.544 -8.432 1.00 87.44 177 LEU A CA 1
ATOM 1331 C C . LEU A 1 177 ? -1.931 -2.225 -8.157 1.00 87.44 177 LEU A C 1
ATOM 1333 O O . LEU A 1 177 ? -2.268 -1.525 -7.218 1.00 87.44 177 LEU A O 1
ATOM 1337 N N . VAL A 1 178 ? -0.928 -1.851 -8.958 1.00 88.62 178 VAL A N 1
ATOM 1338 C CA . VAL A 1 178 ? -0.189 -0.592 -8.761 1.00 88.62 178 VAL A CA 1
ATOM 1339 C C . VAL A 1 178 ? -1.062 0.604 -9.142 1.00 88.62 178 VAL A C 1
ATOM 1341 O O . VAL A 1 178 ? -1.749 0.584 -10.171 1.00 88.62 178 VAL A O 1
ATOM 1344 N N . ARG A 1 179 ? -1.023 1.664 -8.335 1.00 90.56 179 ARG A N 1
ATOM 1345 C CA . ARG A 1 179 ? -1.752 2.920 -8.551 1.00 90.56 179 ARG A CA 1
ATOM 1346 C C . ARG A 1 179 ? -1.388 3.581 -9.878 1.00 90.56 179 ARG A C 1
ATOM 1348 O O . ARG A 1 179 ? -0.271 3.485 -10.369 1.00 90.56 179 ARG A O 1
ATOM 1355 N N . LYS A 1 180 ? -2.342 4.323 -10.450 1.00 88.44 180 LYS A N 1
ATOM 1356 C CA . LYS A 1 180 ? -2.129 5.131 -11.671 1.00 88.44 180 LYS A CA 1
ATOM 1357 C C . LYS A 1 180 ? -1.327 6.408 -11.404 1.00 88.44 180 LYS A C 1
ATOM 1359 O O . LYS A 1 180 ? -0.724 6.957 -12.325 1.00 88.44 180 LYS A O 1
ATOM 1364 N N . LYS A 1 181 ? -1.340 6.891 -10.161 1.00 89.31 181 LYS A N 1
ATOM 1365 C CA . LYS A 1 181 ? -0.552 8.024 -9.677 1.00 89.31 181 LYS A CA 1
ATOM 1366 C C . LYS A 1 181 ? 0.033 7.685 -8.306 1.00 89.31 181 LYS A C 1
ATOM 1368 O O . LYS A 1 181 ? -0.682 7.116 -7.488 1.00 89.31 181 LYS A O 1
ATOM 1373 N N . VAL A 1 182 ? 1.305 8.020 -8.112 1.00 92.69 182 VAL A N 1
ATOM 1374 C CA . VAL A 1 182 ? 2.033 7.919 -6.840 1.00 92.69 182 VAL A CA 1
ATOM 1375 C C . VAL A 1 182 ? 2.912 9.156 -6.718 1.00 92.69 182 VAL A C 1
ATOM 1377 O O . VAL A 1 182 ? 3.578 9.528 -7.692 1.00 92.69 182 VAL A O 1
ATOM 1380 N N . ASN A 1 183 ? 2.909 9.789 -5.546 1.00 94.50 183 ASN A N 1
ATOM 1381 C CA . ASN A 1 183 ? 3.658 11.015 -5.259 1.00 94.50 183 ASN A CA 1
ATOM 1382 C C . ASN A 1 183 ? 3.460 12.090 -6.348 1.00 94.50 183 ASN A C 1
ATOM 1384 O O . ASN A 1 183 ? 4.420 12.626 -6.910 1.00 94.50 183 ASN A O 1
ATOM 1388 N N . ASN A 1 184 ? 2.200 12.328 -6.731 1.00 92.12 184 ASN A N 1
ATOM 1389 C CA . ASN A 1 184 ? 1.779 13.270 -7.774 1.00 92.12 184 ASN A CA 1
ATOM 1390 C C . ASN A 1 184 ? 2.299 12.950 -9.198 1.00 92.12 184 ASN A C 1
ATOM 1392 O O . ASN A 1 184 ? 2.110 13.700 -10.158 1.00 92.12 184 ASN A O 1
ATOM 1396 N N . GLY A 1 185 ? 2.949 11.805 -9.386 1.00 90.00 185 GLY A N 1
ATOM 1397 C CA . GLY A 1 185 ? 3.460 11.365 -10.673 1.00 90.00 185 GLY A CA 1
ATOM 1398 C C . GLY A 1 185 ? 2.600 10.265 -11.274 1.00 90.00 185 GLY A C 1
ATOM 1399 O O . GLY A 1 185 ? 2.260 9.298 -10.606 1.00 90.00 185 GLY A O 1
ATOM 1400 N N . THR A 1 186 ? 2.322 10.342 -12.577 1.00 89.19 186 THR A N 1
ATOM 1401 C CA . THR A 1 186 ? 1.681 9.223 -13.291 1.00 89.19 186 THR A CA 1
ATOM 1402 C C . THR A 1 186 ? 2.611 8.014 -13.334 1.00 89.19 186 THR A C 1
ATOM 1404 O O . THR A 1 186 ? 3.786 8.141 -13.699 1.00 89.19 186 THR A O 1
ATOM 1407 N N . VAL A 1 187 ? 2.070 6.853 -12.983 1.00 84.94 187 VAL A N 1
ATOM 1408 C CA . VAL A 1 187 ? 2.717 5.544 -13.058 1.00 84.94 187 VAL A CA 1
ATOM 1409 C C . VAL A 1 187 ? 2.084 4.764 -14.208 1.00 84.94 187 VAL A C 1
ATOM 1411 O O . VAL A 1 187 ? 0.874 4.809 -14.420 1.00 84.94 187 VAL A O 1
ATOM 1414 N N . ALA A 1 188 ? 2.916 4.068 -14.977 1.00 76.75 188 ALA A N 1
ATOM 1415 C CA . ALA A 1 188 ? 2.502 3.316 -16.156 1.00 76.75 188 ALA A CA 1
ATOM 1416 C C . ALA A 1 188 ? 3.158 1.932 -16.137 1.00 76.75 188 ALA A C 1
ATOM 1418 O O . ALA A 1 188 ? 4.065 1.650 -16.917 1.00 76.75 188 ALA A O 1
ATOM 1419 N N . VAL A 1 189 ? 2.710 1.102 -15.195 1.00 77.12 189 VAL A N 1
ATOM 1420 C CA . VAL A 1 189 ? 2.990 -0.338 -15.169 1.00 77.12 189 VAL A CA 1
ATOM 1421 C C . VAL A 1 189 ? 1.949 -1.026 -16.048 1.00 77.12 189 VAL A C 1
ATOM 1423 O O . VAL A 1 189 ? 0.751 -0.821 -15.848 1.00 77.12 189 VAL A O 1
ATOM 1426 N N . THR A 1 190 ? 2.395 -1.786 -17.048 1.00 73.62 190 THR A N 1
ATOM 1427 C CA . THR A 1 190 ? 1.510 -2.588 -17.908 1.00 73.62 190 THR A CA 1
ATOM 1428 C C . THR A 1 190 ? 1.016 -3.830 -17.182 1.00 73.62 190 THR A C 1
ATOM 1430 O O . THR A 1 190 ? 1.563 -4.220 -16.152 1.00 73.62 190 THR A O 1
ATOM 1433 N N . ASP A 1 191 ? 0.013 -4.496 -17.751 1.00 68.62 191 ASP A N 1
ATOM 1434 C CA . ASP A 1 191 ? -0.630 -5.683 -17.183 1.00 68.62 191 ASP A CA 1
ATOM 1435 C C . ASP A 1 191 ? 0.374 -6.736 -16.697 1.00 68.62 191 ASP A C 1
ATOM 1437 O O . ASP A 1 191 ? 0.209 -7.281 -15.612 1.00 68.62 191 ASP A O 1
ATOM 1441 N N . ASN A 1 192 ? 1.460 -6.975 -17.436 1.00 66.38 192 ASN A N 1
ATOM 1442 C CA . ASN A 1 192 ? 2.470 -7.974 -17.069 1.00 66.38 192 ASN A CA 1
ATOM 1443 C C . ASN A 1 192 ? 3.712 -7.387 -16.385 1.00 66.38 192 ASN A C 1
ATOM 1445 O O . ASN A 1 192 ? 4.604 -8.143 -16.015 1.00 66.38 192 ASN A O 1
ATOM 1449 N N . GLY A 1 193 ? 3.806 -6.061 -16.239 1.00 60.38 193 GLY A N 1
ATOM 1450 C CA . GLY A 1 193 ? 4.948 -5.387 -15.613 1.00 60.38 193 GLY A CA 1
ATOM 1451 C C . GLY A 1 193 ? 6.279 -5.551 -16.357 1.00 60.38 193 GLY A C 1
ATOM 1452 O O . GLY A 1 193 ? 7.312 -5.157 -15.828 1.00 60.38 193 GLY A O 1
ATOM 1453 N N . GLY A 1 194 ? 6.270 -6.135 -17.559 1.00 59.50 194 GLY A N 1
ATOM 1454 C CA . GLY A 1 194 ? 7.422 -6.313 -18.458 1.00 59.50 194 GLY A CA 1
ATOM 1455 C C . GLY A 1 194 ? 7.324 -5.478 -19.733 1.00 59.50 194 GLY A C 1
ATOM 1456 O O . GLY A 1 194 ? 7.950 -5.783 -20.747 1.00 59.50 194 GLY A O 1
ATOM 1457 N N . GLY A 1 195 ? 6.470 -4.455 -19.728 1.00 59.25 195 GLY A N 1
ATOM 1458 C CA . GLY A 1 195 ? 6.334 -3.554 -20.858 1.00 59.25 195 GLY A CA 1
ATOM 1459 C C . GLY A 1 195 ? 7.458 -2.518 -20.913 1.00 59.25 195 GLY A C 1
ATOM 1460 O O . GLY A 1 195 ? 8.358 -2.453 -20.073 1.00 59.25 195 GLY A O 1
ATOM 1461 N N . ALA A 1 196 ? 7.419 -1.701 -21.961 1.00 59.12 196 ALA A N 1
ATOM 1462 C CA . ALA A 1 196 ? 8.451 -0.714 -22.252 1.00 59.12 196 ALA A CA 1
ATOM 1463 C C . ALA A 1 196 ? 8.262 0.634 -21.526 1.00 59.12 196 ALA A C 1
ATOM 1465 O O . ALA A 1 196 ? 9.083 1.551 -21.652 1.00 59.12 196 ALA A O 1
ATOM 1466 N N . GLY A 1 197 ? 7.164 0.773 -20.781 1.00 57.75 197 GLY A N 1
ATOM 1467 C CA . GLY A 1 197 ? 6.772 1.993 -20.094 1.00 57.75 197 GLY A CA 1
ATOM 1468 C C . GLY A 1 197 ? 6.684 3.223 -21.002 1.00 57.75 197 GLY A C 1
ATOM 1469 O O . GLY A 1 197 ? 6.773 3.131 -22.230 1.00 57.75 197 GLY A O 1
ATOM 1470 N N . PRO A 1 198 ? 6.544 4.421 -20.411 1.00 50.44 198 PRO A N 1
ATOM 1471 C CA . PRO A 1 198 ? 6.434 5.672 -21.161 1.00 50.44 198 PRO A CA 1
ATOM 1472 C C . PRO A 1 198 ? 7.654 6.034 -22.024 1.00 50.44 198 PRO A C 1
ATOM 1474 O O . PRO A 1 198 ? 7.519 6.851 -22.931 1.00 50.44 198 PRO A O 1
ATOM 1477 N N . SER A 1 199 ? 8.844 5.464 -21.777 1.00 54.25 199 SER A N 1
ATOM 1478 C CA . SER A 1 199 ? 10.028 5.699 -22.633 1.00 54.25 199 SER A CA 1
ATOM 1479 C C . SER A 1 199 ? 10.104 4.802 -23.863 1.00 54.25 199 SER A C 1
ATOM 1481 O O . SER A 1 199 ? 10.999 5.008 -24.684 1.00 54.25 199 SER A O 1
ATOM 1483 N N . GLY A 1 200 ? 9.234 3.796 -23.992 1.00 54.94 200 GLY A N 1
ATOM 1484 C CA . GLY A 1 200 ? 9.345 2.800 -25.057 1.00 54.94 200 GLY A CA 1
ATOM 1485 C C . GLY A 1 200 ? 10.578 1.895 -24.926 1.00 54.94 200 GLY A C 1
ATOM 1486 O O . GLY A 1 200 ? 10.944 1.235 -25.895 1.00 54.94 200 GLY A O 1
ATOM 1487 N N . LYS A 1 201 ? 11.214 1.836 -23.744 1.00 58.19 201 LYS A N 1
ATOM 1488 C CA . LYS A 1 201 ? 12.329 0.926 -23.436 1.00 58.19 201 LYS A CA 1
ATOM 1489 C C . LYS A 1 201 ? 11.851 -0.211 -22.535 1.00 58.19 201 LYS A C 1
ATOM 1491 O O . LYS A 1 201 ? 11.447 0.050 -21.407 1.00 58.19 201 LYS A O 1
ATOM 1496 N N . HIS A 1 202 ? 11.924 -1.446 -23.035 1.00 57.94 202 HIS A N 1
ATOM 1497 C CA . HIS A 1 202 ? 11.540 -2.668 -22.314 1.00 57.94 202 HIS A CA 1
ATOM 1498 C C . HIS A 1 202 ? 12.058 -2.694 -20.863 1.00 57.94 202 HIS A C 1
ATOM 1500 O O . HIS A 1 202 ? 13.177 -2.247 -20.594 1.00 57.94 202 HIS A O 1
ATOM 1506 N N . ASP A 1 203 ? 11.213 -3.186 -19.951 1.00 58.41 203 ASP A N 1
ATOM 1507 C CA . ASP A 1 203 ? 11.541 -3.525 -18.559 1.00 58.41 203 ASP A CA 1
ATOM 1508 C C . ASP A 1 203 ? 11.867 -2.339 -17.634 1.00 58.41 203 ASP A C 1
ATOM 1510 O O . ASP A 1 203 ? 12.503 -2.499 -16.594 1.00 58.41 203 ASP A O 1
ATOM 1514 N N . ARG A 1 204 ? 11.409 -1.126 -17.979 1.00 67.25 204 ARG A N 1
ATOM 1515 C CA . ARG A 1 204 ? 11.623 0.093 -17.166 1.00 67.25 204 ARG A CA 1
ATOM 1516 C C . ARG A 1 204 ? 10.388 0.613 -16.441 1.00 67.25 204 ARG A C 1
ATOM 1518 O O . ARG A 1 204 ? 10.467 1.641 -15.780 1.00 67.25 204 ARG A O 1
ATOM 1525 N N . GLU A 1 205 ? 9.257 -0.070 -16.547 1.00 73.75 205 GLU A N 1
ATOM 1526 C CA . GLU A 1 205 ? 7.978 0.351 -15.954 1.00 73.75 205 GLU A CA 1
ATOM 1527 C C . GLU A 1 205 ? 8.048 0.537 -14.440 1.00 73.75 205 GLU A C 1
ATOM 1529 O O . GLU A 1 205 ? 7.581 1.547 -13.914 1.00 73.75 205 GLU A O 1
ATOM 1534 N N . TRP A 1 206 ? 8.738 -0.374 -13.761 1.00 76.06 206 TRP A N 1
ATOM 1535 C CA . TRP A 1 206 ? 8.966 -0.321 -12.320 1.00 76.06 206 TRP A CA 1
ATOM 1536 C C . TRP A 1 206 ? 9.875 0.833 -11.900 1.00 76.06 206 TRP A C 1
ATOM 1538 O O . TRP A 1 206 ? 9.615 1.464 -10.880 1.00 76.06 206 TRP A O 1
ATOM 1548 N N . LEU A 1 207 ? 10.846 1.222 -12.737 1.00 74.06 207 LEU A N 1
ATOM 1549 C CA . LEU A 1 207 ? 11.647 2.426 -12.490 1.00 74.06 207 LEU A CA 1
ATOM 1550 C C . LEU A 1 207 ? 10.781 3.691 -12.483 1.00 74.06 207 LEU A C 1
ATOM 1552 O O . LEU A 1 207 ? 11.113 4.651 -11.800 1.00 74.06 207 LEU A O 1
ATOM 1556 N N . TYR A 1 208 ? 9.657 3.723 -13.204 1.00 77.00 208 TYR A N 1
ATOM 1557 C CA . TYR A 1 208 ? 8.752 4.873 -13.131 1.00 77.00 208 TYR A CA 1
ATOM 1558 C C . TYR A 1 208 ? 7.962 4.930 -11.834 1.00 77.00 208 TYR A C 1
ATOM 1560 O O . TYR A 1 208 ? 7.636 6.038 -11.414 1.00 77.00 208 TYR A O 1
ATOM 1568 N N . LEU A 1 209 ? 7.644 3.779 -11.234 1.00 84.75 209 LEU A N 1
ATOM 1569 C CA . LEU A 1 209 ? 7.020 3.710 -9.916 1.00 84.75 209 LEU A CA 1
ATOM 1570 C C . LEU A 1 209 ? 8.025 4.121 -8.837 1.00 84.75 209 LEU A C 1
ATOM 1572 O O . LEU A 1 209 ? 7.786 5.095 -8.131 1.00 84.75 209 LEU A O 1
ATOM 1576 N N . CYS A 1 210 ? 9.178 3.449 -8.761 1.00 83.50 210 CYS A N 1
ATOM 1577 C CA . CYS A 1 210 ? 10.226 3.784 -7.792 1.00 83.50 210 CYS A CA 1
ATOM 1578 C C . CYS A 1 210 ? 10.666 5.248 -7.952 1.00 83.50 210 CYS A C 1
ATOM 1580 O O . CYS A 1 210 ? 10.901 5.951 -6.973 1.00 83.50 210 CYS A O 1
ATOM 1582 N N . GLY A 1 211 ? 10.680 5.740 -9.196 1.00 83.00 211 GLY A N 1
ATOM 1583 C CA . GLY A 1 211 ? 11.140 7.077 -9.563 1.00 83.00 211 GLY A CA 1
ATOM 1584 C C . GLY A 1 211 ? 10.222 8.196 -9.092 1.00 83.00 211 GLY A C 1
ATOM 1585 O O . GLY A 1 211 ? 10.494 9.370 -9.335 1.00 83.00 211 GLY A O 1
ATOM 1586 N N . LYS A 1 212 ? 9.091 7.843 -8.473 1.00 89.50 212 LYS A N 1
ATOM 1587 C CA . LYS A 1 212 ? 8.200 8.803 -7.825 1.00 89.50 212 LYS A CA 1
ATOM 1588 C C . LYS A 1 212 ? 8.742 9.254 -6.485 1.00 89.50 212 LYS A C 1
ATOM 1590 O O . LYS A 1 212 ? 8.535 10.408 -6.136 1.00 89.50 212 LYS A O 1
ATOM 1595 N N . CYS A 1 213 ? 9.468 8.389 -5.787 1.00 89.81 213 CYS A N 1
ATOM 1596 C CA . CYS A 1 213 ? 10.035 8.690 -4.475 1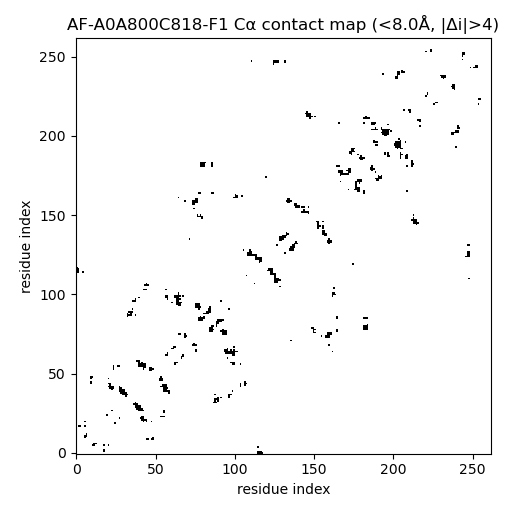.00 89.81 213 CYS A CA 1
ATOM 1597 C C . CYS A 1 213 ? 11.569 8.716 -4.493 1.00 89.81 213 CYS A C 1
ATOM 1599 O O . CYS A 1 213 ? 12.163 9.314 -3.606 1.00 89.81 213 CYS A O 1
ATOM 1601 N N . HIS A 1 214 ? 12.193 8.134 -5.520 1.00 84.38 214 HIS A N 1
ATOM 1602 C CA . HIS A 1 214 ? 13.641 8.059 -5.702 1.00 84.38 214 HIS A CA 1
ATOM 1603 C C . HIS A 1 214 ? 14.078 8.837 -6.955 1.00 84.38 214 HIS A C 1
ATOM 1605 O O . HIS A 1 214 ? 13.509 8.683 -8.035 1.00 84.38 214 HIS A O 1
ATOM 1611 N N . SER A 1 215 ? 15.090 9.685 -6.836 1.00 78.25 215 SER A N 1
ATOM 1612 C CA . SER A 1 215 ? 15.614 10.561 -7.892 1.00 78.25 215 SER A CA 1
ATOM 1613 C C . SER A 1 215 ? 16.814 9.966 -8.639 1.00 78.25 215 SER A C 1
ATOM 1615 O O . SER A 1 215 ? 17.098 10.356 -9.775 1.00 78.25 215 SER A O 1
ATOM 1617 N N . ASN A 1 216 ? 17.480 8.973 -8.056 1.00 70.94 216 ASN A N 1
ATOM 1618 C CA . ASN A 1 216 ? 18.639 8.274 -8.577 1.00 70.94 216 ASN A CA 1
ATOM 1619 C C . ASN A 1 216 ? 18.380 6.769 -8.713 1.00 70.94 216 ASN A C 1
ATOM 1621 O O . ASN A 1 216 ? 18.884 5.930 -7.974 1.00 70.94 216 ASN A O 1
ATOM 1625 N N . LEU A 1 217 ? 17.653 6.421 -9.768 1.00 66.25 217 LEU A N 1
ATOM 1626 C CA . LEU A 1 217 ? 17.446 5.029 -10.171 1.00 66.25 217 LEU A CA 1
ATOM 1627 C C . LEU A 1 217 ? 18.443 4.542 -11.226 1.00 66.25 217 LEU A C 1
ATOM 1629 O O . LEU A 1 217 ? 18.282 3.467 -11.812 1.00 66.25 217 LEU A O 1
ATOM 1633 N N . VAL A 1 218 ? 19.448 5.356 -11.546 1.00 52.78 218 VAL A N 1
ATOM 1634 C CA . VAL A 1 218 ? 20.366 5.066 -12.641 1.00 52.78 218 VAL A CA 1
ATOM 1635 C C . VAL A 1 218 ? 21.528 4.245 -12.103 1.00 52.78 218 VAL A C 1
ATOM 1637 O O . VAL A 1 218 ? 22.405 4.757 -11.420 1.00 52.78 218 VAL A O 1
ATOM 1640 N N . ASN A 1 219 ? 21.571 2.972 -12.497 1.00 59.12 219 ASN A N 1
ATOM 1641 C CA . ASN A 1 219 ? 22.686 2.063 -12.231 1.00 59.12 219 ASN A CA 1
ATOM 1642 C C . ASN A 1 219 ? 23.066 1.852 -10.755 1.00 59.12 219 ASN A C 1
ATOM 1644 O O . ASN A 1 219 ? 24.267 1.749 -10.485 1.00 59.12 219 ASN A O 1
ATOM 1648 N N . PRO A 1 220 ? 22.114 1.670 -9.816 1.00 57.38 220 PRO A N 1
ATOM 1649 C CA . PRO A 1 220 ? 22.485 1.285 -8.449 1.00 57.38 220 PRO A CA 1
ATOM 1650 C C . PRO A 1 220 ? 23.374 0.026 -8.454 1.00 57.38 220 PRO A C 1
ATOM 1652 O O . PRO A 1 220 ? 24.288 -0.121 -7.645 1.00 57.38 220 PRO A O 1
ATOM 1655 N N . HIS A 1 221 ? 23.188 -0.833 -9.464 1.00 63.84 221 HIS A N 1
ATOM 1656 C CA . HIS A 1 221 ? 23.918 -2.080 -9.604 1.00 63.84 221 HIS A CA 1
ATOM 1657 C C . HIS A 1 221 ? 25.270 -2.008 -10.334 1.00 63.84 221 HIS A C 1
ATOM 1659 O O . HIS A 1 221 ? 26.098 -2.882 -10.083 1.00 63.84 221 HIS A O 1
ATOM 1665 N N . HIS A 1 222 ? 25.579 -0.993 -11.158 1.00 64.44 222 HIS A N 1
ATOM 1666 C CA . HIS A 1 222 ? 26.917 -0.934 -11.793 1.00 64.44 222 HIS A CA 1
ATOM 1667 C C . HIS A 1 222 ? 28.034 -0.633 -10.790 1.00 64.44 222 HIS A C 1
ATOM 1669 O O . HIS A 1 222 ? 29.188 -0.973 -11.038 1.00 64.44 222 HIS A O 1
ATOM 1675 N N . SER A 1 223 ? 27.695 -0.022 -9.657 1.00 58.34 223 SER A N 1
ATOM 1676 C CA . SER A 1 223 ? 28.596 0.178 -8.520 1.00 58.34 223 SER A CA 1
ATOM 1677 C C . SER A 1 223 ? 28.558 -0.964 -7.498 1.00 58.34 223 SER A C 1
ATOM 1679 O O . SER A 1 223 ? 29.434 -1.024 -6.645 1.00 58.34 223 SER A O 1
ATOM 1681 N N . SER A 1 224 ? 27.577 -1.872 -7.581 1.00 60.66 224 SER A N 1
ATOM 1682 C CA . SER A 1 224 ? 27.339 -2.936 -6.585 1.00 60.66 224 SER A CA 1
ATOM 1683 C C . SER A 1 224 ? 28.189 -4.201 -6.774 1.00 60.66 224 SER A C 1
ATOM 1685 O O . SER A 1 224 ? 28.098 -5.132 -5.982 1.00 60.66 224 SER A O 1
ATOM 1687 N N . GLY A 1 225 ? 28.994 -4.270 -7.841 1.00 60.75 225 GLY A N 1
ATOM 1688 C CA . GLY A 1 225 ? 29.776 -5.465 -8.181 1.00 60.75 225 GLY A CA 1
ATOM 1689 C C . GLY A 1 225 ? 28.996 -6.553 -8.930 1.00 60.75 225 GLY A C 1
ATOM 1690 O O . GLY A 1 225 ? 29.583 -7.573 -9.289 1.00 60.75 225 GLY A O 1
ATOM 1691 N N . LEU A 1 226 ? 27.709 -6.340 -9.230 1.00 67.38 226 LEU A N 1
ATOM 1692 C CA . LEU A 1 226 ? 26.943 -7.220 -10.114 1.00 67.38 226 LEU A CA 1
ATOM 1693 C C . LEU A 1 226 ? 27.533 -7.218 -11.535 1.00 67.38 226 LEU A C 1
ATOM 1695 O O . LEU A 1 226 ? 27.763 -6.169 -12.139 1.00 67.38 226 LEU A O 1
ATOM 1699 N N . GLY A 1 227 ? 27.777 -8.413 -12.081 1.00 68.25 227 GLY A N 1
ATOM 1700 C CA . GLY A 1 227 ? 28.276 -8.576 -13.445 1.00 68.25 227 GLY A CA 1
ATOM 1701 C C . GLY A 1 227 ? 27.253 -8.118 -14.488 1.00 68.25 227 GLY A C 1
ATOM 1702 O O . GLY A 1 227 ? 26.049 -8.277 -14.301 1.00 68.25 227 GLY A O 1
ATOM 1703 N N . CYS A 1 228 ? 27.719 -7.602 -15.631 1.00 71.81 228 CYS A N 1
ATOM 1704 C CA . CYS A 1 228 ? 26.838 -7.043 -16.664 1.00 71.81 228 CYS A CA 1
ATOM 1705 C C . CYS A 1 228 ? 25.749 -8.036 -17.113 1.00 71.81 228 CYS A C 1
ATOM 1707 O O . CYS A 1 228 ? 24.597 -7.654 -17.281 1.00 71.81 228 CYS A O 1
ATOM 1709 N N . GLY A 1 229 ? 26.083 -9.324 -17.248 1.00 73.19 229 GLY A N 1
ATOM 1710 C CA . GLY A 1 229 ? 25.135 -10.369 -17.656 1.00 73.19 229 GLY A CA 1
ATOM 1711 C C . GLY A 1 229 ? 24.013 -10.662 -16.650 1.00 73.19 229 GLY A C 1
ATOM 1712 O O . GLY A 1 229 ? 23.025 -11.287 -17.025 1.00 73.19 229 GLY A O 1
ATOM 1713 N N . SER A 1 230 ? 24.122 -10.199 -15.399 1.00 72.62 230 SER A N 1
ATOM 1714 C CA . SER A 1 230 ? 23.058 -10.342 -14.393 1.00 72.62 230 SER A CA 1
ATOM 1715 C C . SER A 1 230 ? 21.836 -9.486 -14.729 1.00 72.62 230 SER A C 1
ATOM 1717 O O . SER A 1 230 ? 20.706 -9.870 -14.429 1.00 72.62 230 SER A O 1
ATOM 1719 N N . CYS A 1 231 ? 22.062 -8.350 -15.394 1.00 70.56 231 CYS A N 1
ATOM 1720 C CA . CYS A 1 231 ? 21.008 -7.425 -15.800 1.00 70.56 231 CYS A CA 1
ATOM 1721 C C . CYS A 1 231 ? 20.847 -7.333 -17.323 1.00 70.56 231 CYS A C 1
ATOM 1723 O O . CYS A 1 231 ? 19.747 -7.059 -17.784 1.00 70.56 231 CYS A O 1
ATOM 1725 N N . HIS A 1 232 ? 21.898 -7.557 -18.115 1.00 74.44 232 HIS A N 1
ATOM 1726 C CA . HIS A 1 232 ? 21.860 -7.478 -19.577 1.00 74.44 232 HIS A CA 1
ATOM 1727 C C . HIS A 1 232 ? 21.650 -8.866 -20.197 1.00 74.44 232 HIS A C 1
ATOM 1729 O O . HIS A 1 232 ? 22.576 -9.676 -20.236 1.00 74.44 232 HIS A O 1
ATOM 1735 N N . ILE A 1 233 ? 20.452 -9.120 -20.731 1.00 76.38 233 ILE A N 1
ATOM 1736 C CA . ILE A 1 233 ? 20.083 -10.388 -21.398 1.00 76.38 233 ILE A CA 1
ATOM 1737 C C . ILE A 1 233 ? 20.144 -10.301 -22.938 1.00 76.38 233 ILE A C 1
ATOM 1739 O O . ILE A 1 233 ? 19.823 -11.254 -23.643 1.00 76.38 233 ILE A O 1
ATOM 1743 N N . GLY A 1 234 ? 20.596 -9.158 -23.454 1.00 69.56 234 GLY A N 1
ATOM 1744 C CA . GLY A 1 234 ? 20.844 -8.831 -24.860 1.00 69.56 234 GLY A CA 1
ATOM 1745 C C . GLY A 1 234 ? 20.945 -7.309 -24.992 1.00 69.56 234 GLY A C 1
ATOM 1746 O O . GLY A 1 234 ? 20.453 -6.603 -24.128 1.00 69.56 234 GLY A O 1
ATOM 1747 N N . ASP A 1 235 ? 21.576 -6.747 -26.018 1.00 57.69 235 ASP A N 1
ATOM 1748 C CA . ASP A 1 235 ? 21.481 -5.294 -26.260 1.00 57.69 235 ASP A CA 1
ATOM 1749 C C . ASP A 1 235 ? 20.261 -5.036 -27.166 1.00 57.69 235 ASP A C 1
ATOM 1751 O O . ASP A 1 235 ? 20.249 -5.585 -28.273 1.00 57.69 235 ASP A O 1
ATOM 1755 N N . PRO A 1 236 ? 19.205 -4.298 -26.749 1.00 61.56 236 PRO A N 1
ATOM 1756 C CA . PRO A 1 236 ? 19.041 -3.457 -25.551 1.00 61.56 236 PRO A CA 1
ATOM 1757 C C . PRO A 1 236 ? 18.116 -4.061 -24.463 1.00 61.56 236 PRO A C 1
ATOM 1759 O O . PRO A 1 236 ? 17.407 -3.323 -23.777 1.00 61.56 236 PRO A O 1
ATOM 1762 N N . MET A 1 237 ? 18.042 -5.388 -24.350 1.00 68.19 237 MET A N 1
ATOM 1763 C CA . MET A 1 237 ? 17.153 -6.111 -23.432 1.00 68.19 237 MET A CA 1
ATOM 1764 C C . MET A 1 237 ? 17.754 -6.278 -22.031 1.00 68.19 237 MET A C 1
ATOM 1766 O O . MET A 1 237 ? 18.855 -6.805 -21.844 1.00 68.19 237 MET A O 1
ATOM 1770 N N . TYR A 1 238 ? 16.978 -5.889 -21.026 1.00 70.88 238 TYR A N 1
ATOM 1771 C CA . TYR A 1 238 ? 17.359 -5.988 -19.624 1.00 70.88 238 TYR A CA 1
ATOM 1772 C C . TYR A 1 238 ? 16.483 -7.011 -18.907 1.00 70.88 238 TYR A C 1
ATOM 1774 O O . TYR A 1 238 ? 15.373 -7.303 -19.336 1.00 70.88 238 TYR A O 1
ATOM 1782 N N . ARG A 1 239 ? 16.983 -7.565 -17.806 1.00 71.62 239 ARG A N 1
ATOM 1783 C CA . ARG A 1 239 ? 16.151 -8.323 -16.875 1.00 71.62 239 ARG A CA 1
ATOM 1784 C C . ARG A 1 239 ? 15.143 -7.379 -16.215 1.00 71.62 239 ARG A C 1
ATOM 1786 O O . ARG A 1 239 ? 15.487 -6.242 -15.887 1.00 71.62 239 ARG A O 1
ATOM 1793 N N . ASN A 1 240 ? 13.926 -7.865 -15.992 1.00 68.75 240 ASN A N 1
ATOM 1794 C CA . ASN A 1 240 ? 12.909 -7.120 -15.267 1.00 68.75 240 ASN A CA 1
ATOM 1795 C C . ASN A 1 240 ? 13.353 -6.849 -13.825 1.00 68.75 240 ASN A C 1
ATOM 1797 O O . ASN A 1 240 ? 13.865 -7.747 -13.158 1.00 68.75 240 ASN A O 1
ATOM 1801 N N . CYS A 1 241 ? 13.128 -5.632 -13.325 1.00 69.12 241 CYS A N 1
ATOM 1802 C CA . CYS A 1 241 ? 13.426 -5.284 -11.936 1.00 69.12 241 CYS A CA 1
ATOM 1803 C C . CYS A 1 241 ? 12.744 -6.249 -10.954 1.00 69.12 241 CYS A C 1
ATOM 1805 O O . CYS A 1 241 ? 13.357 -6.632 -9.966 1.00 69.12 241 CYS A O 1
ATOM 1807 N N . MET A 1 242 ? 11.522 -6.696 -11.258 1.00 70.12 242 MET A N 1
ATOM 1808 C CA . MET A 1 242 ? 10.728 -7.589 -10.407 1.00 70.12 242 MET A CA 1
ATOM 1809 C C . MET A 1 242 ? 11.227 -9.030 -10.361 1.00 70.12 242 MET A C 1
ATOM 1811 O O . MET A 1 242 ? 10.763 -9.784 -9.516 1.00 70.12 242 MET A O 1
ATOM 1815 N N . ASP A 1 243 ? 12.173 -9.425 -11.215 1.00 70.19 243 ASP A N 1
ATOM 1816 C CA . ASP A 1 243 ? 12.843 -10.722 -11.054 1.00 70.19 243 ASP A CA 1
ATOM 1817 C C . ASP A 1 243 ? 13.718 -10.741 -9.788 1.00 70.19 243 ASP A C 1
ATOM 1819 O O . ASP A 1 243 ? 14.084 -11.807 -9.301 1.00 70.19 243 ASP A O 1
ATOM 1823 N N . CYS A 1 244 ? 14.069 -9.553 -9.286 1.00 70.12 244 CYS A N 1
ATOM 1824 C CA . CYS A 1 244 ? 15.025 -9.336 -8.209 1.00 70.12 244 CYS A CA 1
ATOM 1825 C C . CYS A 1 244 ? 14.478 -8.433 -7.088 1.00 70.12 244 CYS A C 1
ATOM 1827 O O . CYS A 1 244 ? 14.922 -8.528 -5.954 1.00 70.12 244 CYS A O 1
ATOM 1829 N N . HIS A 1 245 ? 13.524 -7.548 -7.367 1.00 71.88 245 HIS A N 1
ATOM 1830 C CA . HIS A 1 245 ? 12.987 -6.584 -6.405 1.00 71.88 245 HIS A CA 1
ATOM 1831 C C . HIS A 1 245 ? 11.490 -6.814 -6.236 1.00 71.88 245 HIS A C 1
ATOM 1833 O O . HIS A 1 245 ? 10.667 -6.134 -6.843 1.00 71.88 245 HIS A O 1
ATOM 1839 N N . TYR A 1 246 ? 11.143 -7.816 -5.440 1.00 76.06 246 TYR A N 1
ATOM 1840 C CA . TYR A 1 246 ? 9.770 -8.173 -5.109 1.00 76.06 246 TYR A CA 1
ATOM 1841 C C . TYR A 1 246 ? 9.668 -8.475 -3.611 1.00 76.06 246 TYR A C 1
ATOM 1843 O O . TYR A 1 246 ? 10.665 -8.831 -2.984 1.00 76.06 246 TYR A O 1
ATOM 1851 N N . HIS A 1 247 ? 8.466 -8.340 -3.051 1.00 78.69 247 HIS A N 1
ATOM 1852 C CA . HIS A 1 247 ? 8.212 -8.649 -1.642 1.00 78.69 247 HIS A CA 1
ATOM 1853 C C . HIS A 1 247 ? 8.588 -10.091 -1.295 1.00 78.69 247 HIS A C 1
ATOM 1855 O O . HIS A 1 247 ? 8.275 -11.013 -2.053 1.00 78.69 247 HIS A O 1
ATOM 1861 N N . GLY A 1 248 ? 9.246 -10.278 -0.155 1.00 71.31 248 GLY A N 1
ATOM 1862 C CA . GLY A 1 248 ? 9.738 -11.576 0.295 1.00 71.31 248 GLY A CA 1
ATOM 1863 C C . GLY A 1 248 ? 10.972 -12.089 -0.451 1.00 71.31 248 GLY A C 1
ATOM 1864 O O . GLY A 1 248 ? 11.311 -13.262 -0.296 1.00 71.31 248 GLY A O 1
ATOM 1865 N N . ASN A 1 249 ? 11.646 -11.263 -1.262 1.00 68.19 249 ASN A N 1
ATOM 1866 C CA . ASN A 1 249 ? 12.954 -11.626 -1.797 1.00 68.19 249 ASN A CA 1
ATOM 1867 C C . ASN A 1 249 ? 14.074 -11.315 -0.794 1.00 68.19 249 ASN A C 1
ATOM 1869 O O . ASN A 1 249 ? 14.319 -10.153 -0.485 1.00 68.19 249 ASN A O 1
ATOM 1873 N N . SER A 1 250 ? 14.807 -12.340 -0.364 1.00 59.69 250 SER A N 1
ATOM 1874 C CA . SER A 1 250 ? 16.021 -12.202 0.451 1.00 59.69 250 SER A CA 1
ATOM 1875 C C . SER A 1 250 ? 17.313 -12.099 -0.367 1.00 59.69 250 SER A C 1
ATOM 1877 O O . SER A 1 250 ? 18.360 -11.771 0.187 1.00 59.69 250 SER A O 1
ATOM 1879 N N . ASP A 1 251 ? 17.269 -12.404 -1.669 1.00 50.12 251 ASP A N 1
ATOM 1880 C CA . ASP A 1 251 ? 18.462 -12.833 -2.412 1.00 50.12 251 ASP A CA 1
ATOM 1881 C C . ASP A 1 251 ? 19.102 -11.744 -3.287 1.00 50.12 251 ASP A C 1
ATOM 1883 O O . ASP A 1 251 ? 20.252 -11.896 -3.702 1.00 50.12 251 ASP A O 1
ATOM 1887 N N . VAL A 1 252 ? 18.394 -10.653 -3.616 1.00 49.31 252 VAL A N 1
ATOM 1888 C CA . VAL A 1 252 ? 18.887 -9.654 -4.597 1.00 49.31 252 VAL A CA 1
ATOM 1889 C C . VAL A 1 252 ? 18.853 -8.210 -4.089 1.00 49.31 252 VAL A C 1
ATOM 1891 O O . VAL A 1 252 ? 18.840 -7.248 -4.855 1.00 49.31 252 VAL A O 1
ATOM 1894 N N . ASP A 1 253 ? 18.966 -8.038 -2.778 1.00 45.78 253 ASP A N 1
ATOM 1895 C CA . ASP A 1 253 ? 19.311 -6.750 -2.191 1.00 45.78 253 ASP A CA 1
ATOM 1896 C C . ASP A 1 253 ? 20.829 -6.613 -2.091 1.00 45.78 253 ASP A C 1
ATOM 1898 O O . ASP A 1 253 ? 21.453 -6.892 -1.071 1.00 45.78 253 ASP A O 1
ATOM 1902 N N . GLY A 1 254 ? 21.451 -6.190 -3.192 1.00 36.25 254 GLY A N 1
ATOM 1903 C CA . GLY A 1 254 ? 22.887 -5.931 -3.258 1.00 36.25 254 GLY A CA 1
ATOM 1904 C C . GLY A 1 254 ? 23.316 -4.713 -2.438 1.00 36.25 254 GLY A C 1
ATOM 1905 O O . GLY A 1 254 ? 23.600 -3.691 -3.045 1.00 36.25 254 GLY A O 1
ATOM 1906 N N . VAL A 1 255 ? 23.273 -4.789 -1.102 1.00 31.08 255 VAL A N 1
ATOM 1907 C CA . VAL A 1 255 ? 24.360 -4.720 -0.090 1.00 31.08 255 VAL A CA 1
ATOM 1908 C C . VAL A 1 255 ? 23.704 -4.961 1.297 1.00 31.08 255 VAL A C 1
ATOM 1910 O O . VAL A 1 255 ? 22.561 -4.571 1.509 1.00 31.08 255 VAL A O 1
ATOM 1913 N N . PRO A 1 256 ? 24.402 -5.607 2.243 1.00 32.72 256 PRO A N 1
ATOM 1914 C CA . PRO A 1 256 ? 23.950 -6.764 3.018 1.00 32.72 256 PRO A CA 1
ATOM 1915 C C . PRO A 1 256 ? 23.003 -6.453 4.193 1.00 32.72 256 PRO A C 1
ATOM 1917 O O . PRO A 1 256 ? 23.297 -5.585 5.016 1.00 32.72 256 PRO A O 1
ATOM 1920 N N . TYR A 1 257 ? 21.984 -7.301 4.387 1.00 32.25 257 TYR A N 1
ATOM 1921 C CA . TYR A 1 257 ? 21.665 -7.759 5.745 1.00 32.25 257 TYR A CA 1
ATOM 1922 C C . TYR A 1 257 ? 22.808 -8.678 6.190 1.00 32.25 257 TYR A C 1
ATOM 1924 O O . TYR A 1 257 ? 23.282 -9.494 5.406 1.00 32.25 257 TYR A O 1
ATOM 1932 N N . GLY A 1 258 ? 23.303 -8.454 7.407 1.00 29.64 258 GLY A N 1
ATOM 1933 C CA . GLY A 1 258 ? 24.571 -8.959 7.938 1.00 29.64 258 GLY A CA 1
ATOM 1934 C C . GLY A 1 258 ? 25.072 -10.314 7.413 1.00 29.64 258 GLY A C 1
ATOM 1935 O O . GLY A 1 258 ? 24.406 -11.331 7.549 1.00 29.64 258 GLY A O 1
ATOM 1936 N N . GLU A 1 259 ? 26.332 -10.275 6.968 1.00 23.58 259 GLU A N 1
ATOM 1937 C CA . GLU A 1 259 ? 27.251 -11.375 6.632 1.00 23.58 259 GLU A CA 1
ATOM 1938 C C . GLU A 1 259 ? 27.348 -11.813 5.160 1.00 23.58 259 GLU A C 1
ATOM 1940 O O . GLU A 1 259 ? 26.377 -12.019 4.440 1.00 23.58 259 GLU A O 1
ATOM 1945 N N . ALA A 1 260 ? 28.602 -11.939 4.711 1.00 21.75 260 ALA A N 1
ATOM 1946 C CA . ALA A 1 260 ? 28.969 -12.373 3.373 1.00 21.75 260 ALA A CA 1
ATOM 1947 C C . ALA A 1 260 ? 28.810 -13.893 3.250 1.00 21.75 260 ALA A C 1
ATOM 1949 O O . ALA A 1 260 ? 29.491 -14.647 3.947 1.00 21.75 260 ALA A O 1
ATOM 1950 N N . LEU A 1 261 ? 27.965 -14.344 2.325 1.00 24.34 261 LEU A N 1
ATOM 1951 C CA . LEU A 1 261 ? 27.914 -15.744 1.920 1.00 24.34 261 LEU A CA 1
ATOM 1952 C C . LEU A 1 261 ? 28.809 -15.948 0.687 1.00 24.34 261 LEU A C 1
ATOM 1954 O O . LEU A 1 261 ? 28.424 -15.597 -0.421 1.00 24.34 261 LEU A O 1
ATOM 1958 N N . PHE A 1 262 ? 30.003 -16.481 0.979 1.00 33.88 262 PHE A N 1
ATOM 1959 C CA . PHE A 1 262 ? 31.004 -17.175 0.142 1.00 33.88 262 PHE A CA 1
ATOM 1960 C C . PHE A 1 262 ? 31.291 -16.663 -1.278 1.00 33.88 262 PHE A C 1
ATOM 1962 O O . PHE A 1 262 ? 30.490 -16.915 -2.203 1.00 33.88 262 PHE A O 1
#

Solvent-accessible surface area (backbone atoms only — not comparable to full-atom values): 14834 Å² total; per-residue (Å²): 65,58,68,53,53,46,24,77,73,42,69,52,53,95,89,55,57,74,64,54,58,44,25,43,93,89,74,41,34,68,64,63,54,39,74,84,52,36,65,24,50,31,21,40,50,84,41,43,74,40,84,91,64,56,39,67,38,34,78,49,75,76,33,11,34,34,40,51,29,59,76,70,72,49,40,51,72,43,39,31,32,96,47,49,13,43,90,44,38,29,87,68,35,53,29,78,72,34,55,32,41,47,66,49,48,41,70,63,52,20,73,78,50,80,46,34,34,72,90,76,72,42,66,55,74,34,25,45,53,65,65,31,53,51,35,66,14,82,30,68,68,84,49,65,85,21,49,30,73,75,52,51,48,95,47,59,47,37,51,33,59,50,56,62,64,54,37,29,94,88,77,34,84,22,77,78,23,42,34,59,55,34,46,64,33,76,31,52,55,43,57,83,54,60,38,28,33,95,82,72,42,62,31,41,14,60,56,48,51,54,48,34,46,33,73,69,81,77,58,72,48,75,78,55,75,59,58,67,71,78,44,43,79,46,96,91,42,50,54,47,58,64,83,46,63,47,68,62,59,85,86,57,64,83,74,74,75,88,76,88,83,128